Protein AF-A0A7V3QXQ1-F1 (afdb_monomer)

Radius of gyration: 33.98 Å; Cα contacts (8 Å, |Δi|>4): 288; chains: 1; bounding box: 106×97×82 Å

Nearest PDB structures (foldseek):
  7o12-assembly1_E  TM=8.072E-01  e=1.582E-05  Stutzerimonas stutzeri ATCC 14405 = CCUG 16156
  8ce1-assembly1_B  TM=6.104E-01  e=5.371E-03  Escherichia coli
  7e7i-assembly1_A  TM=6.881E-01  e=1.389E-01  Homo sapiens
  7lkz-assembly1_A  TM=6.759E-01  e=1.905E-01  Homo sapiens
  8edw-assembly1_A  TM=6.807E-01  e=2.388E-01  Homo sapiens

Solvent-accessible surface area (backbone atoms only — not comparable to full-atom values): 18726 Å² total; per-residue (Å²): 139,87,86,81,88,79,88,80,83,89,84,83,85,84,88,86,88,80,86,84,82,84,86,82,85,85,82,86,89,82,93,83,91,79,85,84,92,80,90,82,90,85,90,89,83,88,89,89,89,84,88,85,84,85,85,89,81,90,80,90,77,82,68,88,79,70,64,69,69,70,60,47,56,61,50,47,53,50,51,21,50,51,44,15,50,52,48,39,51,55,41,78,73,33,70,65,50,55,54,52,41,50,54,53,49,51,49,53,50,50,54,48,49,52,49,52,60,48,63,70,41,94,84,38,85,78,65,56,63,49,29,53,68,31,53,62,33,73,64,50,52,55,48,54,43,54,51,35,18,68,64,21,11,51,75,36,6,45,35,53,68,68,56,50,48,60,60,55,73,70,42,102,63,56,68,62,40,52,50,53,7,50,49,49,14,48,48,50,52,54,49,59,59,50,54,67,53,54,56,55,57,58,58,43,54,79,80,43,94,68,62,65,54,22,52,55,30,22,53,49,36,52,50,40,53,45,48,26,46,48,22,44,13,42,25,32,2,44,71,31,65,42,40,68,60,8,22,53,53,23,34,52,54,47,48,51,48,50,49,47,26,55,46,40,76,72,45,80,52,82,77,58,32,64,61,38,57,75,64,17,56,53,61,48,30,44,35,9,11,70,37,46,84,56,69,67,56,51,52,52,32,50,51,51,20,51,50,28,45,51,50,26,41,51,50,52,54,62,54,79,79,108

Sequence (322 aa):
MPGGRGGGGAGGAPGDGRRPAPLPHPDRPRQGRAGGHLQGLCRGRPPASGARRPAALAGGGLPLHHDPREQSGGALMRAVMAIARKELMSYFFAPMAYIVIAAFLLMNGFIFAVILAALSQPGAFSAQPMLLFFGGTTFFWIFMIVMTPVITMKLGAEERKTGTIETLMTAPVSDLEVVVGKYLGAMALYVAAWLPTVFYVWALTAYSKVDAGPVIAGYLGVLLVGMFFVAIGLFTSLVSKNQVVAAILCFAILLLLILISILTFLVTDPFWKPILQYVDLWSIMQGFAKGVVDSRSLVYCLSGTALFLALGYQAMQTRRWR

Mean predicted aligned error: 14.26 Å

Secondary structure (DSSP, 8-state):
------------------PPPPPPP------------------------------------------HHHHHHHHHHHHHHHHHHHHHHHHHT-HHHHHHHHHHHHHHHHHHHHHHHHHTSTT-TT--HHHHHTTSSHHHHHHHHHHHHHHHHHHHHHHHHTTHHHHHHHSS--HHHHHHHHHHHHHHHHHHHHTTHHHHHHHHTTTS---HHHHHHHHHHHHHHHHHHHHHHHHHHHH-SSHHHHHHHHHHHHHHHHHHHHHHHH---TTHHHHHHHH-HHHHHHHHHTT---HHHHHHHHHHHHHHHHHHHHHHHHHHT-

Structure (mmCIF, N/CA/C/O backbone):
data_AF-A0A7V3QXQ1-F1
#
_entry.id   AF-A0A7V3QXQ1-F1
#
loop_
_atom_site.group_PDB
_atom_site.id
_atom_site.type_symbol
_atom_site.label_atom_id
_atom_site.label_alt_id
_atom_site.label_comp_id
_atom_site.label_asym_id
_atom_site.label_entity_id
_atom_site.label_seq_id
_atom_site.pdbx_PDB_ins_code
_atom_site.Cartn_x
_atom_site.Cartn_y
_atom_site.Cartn_z
_atom_site.occupancy
_atom_site.B_iso_or_equiv
_atom_site.auth_seq_id
_atom_site.auth_comp_id
_atom_site.auth_asym_id
_atom_site.auth_atom_id
_atom_site.pdbx_PDB_model_num
ATOM 1 N N . MET A 1 1 ? 39.552 55.162 13.754 1.00 38.41 1 MET A N 1
ATOM 2 C CA . MET A 1 1 ? 38.867 56.444 14.033 1.00 38.41 1 MET A CA 1
ATOM 3 C C . MET A 1 1 ? 37.575 56.142 14.792 1.00 38.41 1 MET A C 1
ATOM 5 O O . MET A 1 1 ? 36.993 55.103 14.507 1.00 38.41 1 MET A O 1
ATOM 9 N N . PRO A 1 2 ? 37.224 56.935 15.817 1.00 56.12 2 PRO A N 1
ATOM 10 C CA . PRO A 1 2 ? 36.698 56.443 17.095 1.00 56.12 2 PRO A CA 1
ATOM 11 C C . PRO A 1 2 ? 35.254 56.881 17.409 1.00 56.12 2 PRO A C 1
ATOM 13 O O . PRO A 1 2 ? 34.682 57.700 16.701 1.00 56.12 2 PRO A O 1
ATOM 16 N N . GLY A 1 3 ? 34.745 56.405 18.554 1.00 44.16 3 GLY A N 1
ATOM 17 C CA . GLY A 1 3 ? 33.696 57.054 19.359 1.00 44.16 3 GLY A CA 1
ATOM 18 C C . GLY A 1 3 ? 32.451 56.176 19.534 1.00 44.16 3 GLY A C 1
ATOM 19 O O . GLY A 1 3 ? 31.799 55.858 18.557 1.00 44.16 3 GLY A O 1
ATOM 20 N N . GLY A 1 4 ? 32.038 55.705 20.711 1.00 45.88 4 GLY A N 1
ATOM 21 C CA . GLY A 1 4 ? 32.424 56.035 22.080 1.00 45.88 4 GLY A CA 1
ATOM 22 C C . GLY A 1 4 ? 31.183 56.381 22.908 1.00 45.88 4 GLY A C 1
ATOM 23 O O . GLY A 1 4 ? 30.639 57.446 22.679 1.00 45.88 4 GLY A O 1
ATOM 24 N N . ARG A 1 5 ? 30.847 55.502 23.877 1.00 47.81 5 ARG A N 1
ATOM 25 C CA . ARG A 1 5 ? 30.228 55.735 25.217 1.00 47.81 5 ARG A CA 1
ATOM 26 C C . ARG A 1 5 ? 28.907 56.537 25.297 1.00 47.81 5 ARG A C 1
ATOM 28 O O . ARG A 1 5 ? 28.693 57.480 24.568 1.00 47.81 5 ARG A O 1
ATOM 35 N N . GLY A 1 6 ? 27.988 56.295 26.229 1.00 42.66 6 GLY A N 1
ATOM 36 C CA . GLY A 1 6 ? 27.922 55.461 27.434 1.00 42.66 6 GLY A CA 1
ATOM 37 C C . GLY A 1 6 ? 26.438 55.283 27.818 1.00 42.66 6 GLY A C 1
ATOM 38 O O . GLY A 1 6 ? 25.579 55.915 27.216 1.00 42.66 6 GLY A O 1
ATOM 39 N N . GLY A 1 7 ? 26.074 54.294 28.638 1.00 42.03 7 GLY A N 1
ATOM 40 C CA . GLY A 1 7 ? 26.002 54.401 30.108 1.00 42.03 7 GLY A CA 1
ATOM 41 C C . GLY A 1 7 ? 24.565 54.786 30.509 1.00 42.03 7 GLY A C 1
ATOM 42 O O . GLY A 1 7 ? 23.980 55.644 29.873 1.00 42.03 7 GLY A O 1
ATOM 43 N N . GLY A 1 8 ? 23.881 54.216 31.494 1.00 38.03 8 GLY A N 1
ATOM 44 C CA . GLY A 1 8 ? 24.194 53.282 32.568 1.00 38.03 8 GLY A CA 1
ATOM 45 C C . GLY A 1 8 ? 23.080 53.413 33.629 1.00 38.03 8 GLY A C 1
ATOM 46 O O . GLY A 1 8 ? 22.393 54.429 33.659 1.00 38.03 8 GLY A O 1
ATOM 47 N N . GLY A 1 9 ? 22.937 52.405 34.499 1.00 39.34 9 GLY A N 1
ATOM 48 C CA . GLY A 1 9 ? 22.170 52.455 35.764 1.00 39.34 9 GLY A CA 1
ATOM 49 C C . GLY A 1 9 ? 20.702 52.023 35.632 1.00 39.34 9 GLY A C 1
ATOM 50 O O . GLY A 1 9 ? 19.923 52.717 35.001 1.00 39.34 9 GLY A O 1
ATOM 51 N N . ALA A 1 10 ? 20.257 50.834 36.052 1.00 42.12 10 ALA A N 1
ATOM 52 C CA . ALA A 1 10 ? 20.315 50.165 37.364 1.00 42.12 10 ALA A CA 1
ATOM 53 C C . ALA A 1 10 ? 19.408 50.800 38.436 1.00 42.12 10 ALA A C 1
ATOM 55 O O . ALA A 1 10 ? 19.619 51.943 38.826 1.00 42.12 10 ALA A O 1
ATOM 56 N N . GLY A 1 11 ? 18.481 49.998 38.978 1.00 37.44 11 GLY A N 1
ATOM 57 C CA . GLY A 1 11 ? 17.903 50.233 40.305 1.00 37.44 11 GLY A CA 1
ATOM 58 C C . GLY A 1 11 ? 16.470 49.733 40.518 1.00 37.44 11 GLY A C 1
ATOM 59 O O . GLY A 1 11 ? 15.531 50.381 40.081 1.00 37.44 11 GLY A O 1
ATOM 60 N N . GLY A 1 12 ? 16.323 48.654 41.300 1.00 36.62 12 GLY A N 1
ATOM 61 C CA . GLY A 1 12 ? 15.292 48.588 42.350 1.00 36.62 12 GLY A CA 1
ATOM 62 C C . GLY A 1 12 ? 13.998 47.805 42.083 1.00 36.62 12 GLY A C 1
ATOM 63 O O . GLY A 1 12 ? 13.033 48.342 41.558 1.00 36.62 12 GLY A O 1
ATOM 64 N N . ALA A 1 13 ? 13.950 46.564 42.578 1.00 43.47 13 ALA A N 1
ATOM 65 C CA . ALA A 1 13 ? 12.735 45.899 43.090 1.00 43.47 13 ALA A CA 1
ATOM 66 C C . ALA A 1 13 ? 12.399 46.456 44.513 1.00 43.47 13 ALA A C 1
ATOM 68 O O . ALA A 1 13 ? 13.164 47.316 44.960 1.00 43.47 13 ALA A O 1
ATOM 69 N N . PRO A 1 14 ? 11.403 45.969 45.306 1.00 50.88 14 PRO A N 1
ATOM 70 C CA . PRO A 1 14 ? 10.466 44.848 45.104 1.00 50.88 14 PRO A CA 1
ATOM 71 C C . PRO A 1 14 ? 9.006 45.066 45.603 1.00 50.88 14 PRO A C 1
ATOM 73 O O . PRO A 1 14 ? 8.710 45.986 46.354 1.00 50.88 14 PRO A O 1
ATOM 76 N N . GLY A 1 15 ? 8.133 44.098 45.284 1.00 38.38 15 GLY A N 1
ATOM 77 C CA . GLY A 1 15 ? 7.015 43.668 46.140 1.00 38.38 15 GLY A CA 1
ATOM 78 C C . GLY A 1 15 ? 5.651 44.332 45.923 1.00 38.38 15 GLY A C 1
ATOM 79 O O . GLY A 1 15 ? 5.468 45.487 46.266 1.00 38.38 15 GLY A O 1
ATOM 80 N N . ASP A 1 16 ? 4.660 43.555 45.479 1.00 45.81 16 ASP A N 1
ATOM 81 C CA . ASP A 1 16 ? 3.439 43.353 46.271 1.00 45.81 16 ASP A CA 1
ATOM 82 C C . ASP A 1 16 ? 2.695 42.110 45.764 1.00 45.81 16 ASP A C 1
ATOM 84 O O . ASP A 1 16 ? 2.531 41.887 44.562 1.00 45.81 16 ASP A O 1
ATOM 88 N N . GLY A 1 17 ? 2.291 41.261 46.700 1.00 41.66 17 GLY A N 1
ATOM 89 C CA . GLY A 1 17 ? 1.470 40.096 46.435 1.00 41.66 17 GLY A CA 1
ATOM 90 C C . GLY A 1 17 ? 0.003 40.458 46.587 1.00 41.66 17 GLY A C 1
ATOM 91 O O . GLY A 1 17 ? -0.367 41.111 47.550 1.00 41.66 17 GLY A O 1
ATOM 92 N N . ARG A 1 18 ? -0.853 39.956 45.694 1.00 48.47 18 ARG A N 1
ATOM 93 C CA . ARG A 1 18 ? -2.275 39.701 45.983 1.00 48.47 18 ARG A CA 1
ATOM 94 C C . ARG A 1 18 ? -2.870 38.808 44.898 1.00 48.47 18 ARG A C 1
ATOM 96 O O . ARG A 1 18 ? -3.100 39.222 43.768 1.00 48.47 18 ARG A O 1
ATOM 103 N N . ARG A 1 19 ? -3.122 37.556 45.282 1.00 49.88 19 ARG A N 1
ATOM 104 C CA . ARG A 1 19 ? -4.067 36.650 44.618 1.00 49.88 19 ARG A CA 1
ATOM 105 C C . ARG A 1 19 ? -5.493 37.166 44.861 1.00 49.88 19 ARG A C 1
ATOM 107 O O . ARG A 1 19 ? -5.786 37.507 46.007 1.00 49.88 19 ARG A O 1
ATOM 114 N N . PRO A 1 20 ? -6.397 37.140 43.872 1.00 53.56 20 PRO A N 1
ATOM 115 C CA . PRO A 1 20 ? -7.831 37.129 44.145 1.00 53.56 20 PRO A CA 1
ATOM 116 C C . PRO A 1 20 ? -8.376 35.704 44.327 1.00 53.56 20 PRO A C 1
ATOM 118 O O . PRO A 1 20 ? -7.788 34.723 43.878 1.00 53.56 20 PRO A O 1
ATOM 121 N N . ALA A 1 21 ? -9.487 35.644 45.052 1.00 53.88 21 ALA A N 1
ATOM 122 C CA . ALA A 1 21 ? -10.037 34.545 45.838 1.00 53.88 21 ALA A CA 1
ATOM 123 C C . ALA A 1 21 ? -10.820 33.459 45.047 1.00 53.88 21 ALA A C 1
ATOM 125 O O . ALA A 1 21 ? -11.093 33.638 43.859 1.00 53.88 21 ALA A O 1
ATOM 126 N N . PRO A 1 22 ? -11.210 32.339 45.699 1.00 52.72 22 PRO A N 1
ATOM 127 C CA . PRO A 1 22 ? -11.983 31.254 45.097 1.00 52.72 22 PRO A CA 1
ATOM 128 C C . PRO A 1 22 ? -13.483 31.583 44.993 1.00 52.72 22 PRO A C 1
ATOM 130 O O . PRO A 1 22 ? -14.047 32.254 45.857 1.00 52.72 22 PRO A O 1
ATOM 133 N N . LEU A 1 23 ? -14.135 31.063 43.949 1.00 60.62 23 LEU A N 1
ATOM 134 C CA . LEU A 1 23 ? -15.586 31.140 43.750 1.00 60.62 23 LEU A CA 1
ATOM 135 C C . LEU A 1 23 ? -16.336 30.205 44.726 1.00 60.62 23 LEU A C 1
ATOM 137 O O . LEU A 1 23 ? -15.896 29.069 44.921 1.00 60.62 23 LEU A O 1
ATOM 141 N N . PRO A 1 24 ? -17.470 30.634 45.312 1.00 55.38 24 PRO A N 1
ATOM 142 C CA . PRO A 1 24 ? -18.228 29.838 46.273 1.00 55.38 24 PRO A CA 1
ATOM 143 C C . PRO A 1 24 ? -19.239 28.884 45.611 1.00 55.38 24 PRO A C 1
ATOM 145 O O . PRO A 1 24 ? -19.957 29.245 44.678 1.00 55.38 24 PRO A O 1
ATOM 148 N N . HIS A 1 25 ? -19.328 27.671 46.164 1.00 54.25 25 HIS A N 1
ATOM 149 C CA . HIS A 1 25 ? -20.473 26.762 46.044 1.00 54.25 25 HIS A CA 1
ATOM 150 C C . HIS A 1 25 ? -21.725 27.367 46.705 1.00 54.25 25 HIS A C 1
ATOM 152 O O . HIS A 1 25 ? -21.603 27.968 47.772 1.00 54.25 25 HIS A O 1
ATOM 158 N N . PRO A 1 26 ? -22.931 27.111 46.169 1.00 57.47 26 PRO A N 1
ATOM 159 C CA . PRO A 1 26 ? -24.159 27.174 46.953 1.00 57.47 26 PRO A CA 1
ATOM 160 C C . PRO A 1 26 ? -24.691 25.772 47.281 1.00 57.47 26 PRO A C 1
ATOM 162 O O . PRO A 1 26 ? -24.941 24.945 46.400 1.00 57.47 26 PRO A O 1
ATOM 165 N N . ASP A 1 27 ? -24.888 25.558 48.577 1.00 44.28 27 ASP A N 1
ATOM 166 C CA . ASP A 1 27 ? -25.586 24.447 49.212 1.00 44.28 27 ASP A CA 1
ATOM 167 C C . ASP A 1 27 ? -27.075 24.347 48.817 1.00 44.28 27 ASP A C 1
ATOM 169 O O . ASP A 1 27 ? -27.784 25.342 48.667 1.00 44.28 27 ASP A O 1
ATOM 173 N N . ARG A 1 28 ? -27.580 23.106 48.749 1.00 43.28 28 ARG A N 1
ATOM 174 C CA . ARG A 1 28 ? -28.991 22.757 49.034 1.00 43.28 28 ARG A CA 1
ATOM 175 C C . ARG A 1 28 ? -29.188 22.839 50.558 1.00 43.28 28 ARG A C 1
ATOM 177 O O . ARG A 1 28 ? -28.266 22.403 51.245 1.00 43.28 28 ARG A O 1
ATOM 184 N N . PRO A 1 29 ? -30.349 23.241 51.136 1.00 45.00 29 PRO A N 1
ATOM 185 C CA . PRO A 1 29 ? -31.499 22.314 51.232 1.00 45.00 29 PRO A CA 1
ATOM 186 C C . PRO A 1 29 ? -32.903 22.938 51.482 1.00 45.00 29 PRO A C 1
ATOM 188 O O . PRO A 1 29 ? -33.029 24.097 51.860 1.00 45.00 29 PRO A O 1
ATOM 191 N N . ARG A 1 30 ? -33.944 22.084 51.370 1.00 36.25 30 ARG A N 1
ATOM 192 C CA . ARG A 1 30 ? -35.232 21.991 52.132 1.00 36.25 30 ARG A CA 1
ATOM 193 C C . ARG A 1 30 ? -36.394 21.645 51.186 1.00 36.25 30 ARG A C 1
ATOM 195 O O . ARG A 1 30 ? -36.604 22.328 50.198 1.00 36.25 30 ARG A O 1
ATOM 202 N N . GLN A 1 31 ? -37.008 20.461 51.279 1.00 38.38 31 GLN A N 1
ATOM 203 C CA . GLN A 1 31 ? -38.017 19.992 52.255 1.00 38.38 31 GLN A CA 1
ATOM 204 C C . GLN A 1 31 ? -39.331 20.795 52.285 1.00 38.38 31 GLN A C 1
ATOM 206 O O . GLN A 1 31 ? -39.354 21.951 52.686 1.00 38.38 31 GLN A O 1
ATOM 211 N N . GLY A 1 32 ? -40.418 20.082 51.963 1.00 33.09 32 GLY A N 1
ATOM 212 C CA . GLY A 1 32 ? -41.842 20.414 52.127 1.00 33.09 32 GLY A CA 1
ATOM 213 C C . GLY A 1 32 ? -42.624 19.551 51.124 1.00 33.09 32 GLY A C 1
ATOM 214 O O . GLY A 1 32 ? -42.511 19.789 49.933 1.00 33.09 32 GLY A O 1
ATOM 215 N N . ARG A 1 33 ? -43.207 18.384 51.432 1.00 35.00 33 ARG A N 1
ATOM 216 C CA . ARG A 1 33 ? -44.166 17.951 52.471 1.00 35.00 33 ARG A CA 1
ATOM 217 C C . ARG A 1 33 ? -45.561 18.576 52.302 1.00 35.00 33 ARG A C 1
ATOM 219 O O . ARG A 1 33 ? -45.805 19.651 52.824 1.00 35.00 33 ARG A O 1
ATOM 226 N N . ALA A 1 34 ? -46.458 17.835 51.647 1.00 37.97 34 ALA A N 1
ATOM 227 C CA . ALA A 1 34 ? -47.916 17.761 51.861 1.00 37.97 34 ALA A CA 1
ATOM 228 C C . ALA A 1 34 ? -48.419 16.585 50.988 1.00 37.97 34 ALA A C 1
ATOM 230 O O . ALA A 1 34 ? -48.114 16.561 49.803 1.00 37.97 34 ALA A O 1
ATOM 231 N N . GLY A 1 35 ? -48.888 15.456 51.540 1.00 34.28 35 GLY A N 1
ATOM 232 C CA . GLY A 1 35 ? -50.268 15.225 52.017 1.00 34.28 35 GLY A CA 1
ATOM 233 C C . GLY A 1 35 ? -51.084 14.650 50.842 1.00 34.28 35 GLY A C 1
ATOM 234 O O . GLY A 1 35 ? -51.162 15.308 49.820 1.00 34.28 35 GLY A O 1
ATOM 235 N N . GLY A 1 36 ? -51.587 13.412 50.809 1.00 31.33 36 GLY A N 1
ATOM 236 C CA . GLY A 1 36 ? -52.353 12.664 51.813 1.00 31.33 36 GLY A CA 1
ATOM 237 C C . GLY A 1 36 ? -53.818 12.563 51.332 1.00 31.33 36 GLY A C 1
ATOM 238 O O . GLY A 1 36 ? -54.316 13.568 50.845 1.00 31.33 36 GLY A O 1
ATOM 239 N N . HIS A 1 37 ? -54.472 11.396 51.515 1.00 36.69 37 HIS A N 1
ATOM 240 C CA . HIS A 1 37 ? -55.892 11.033 51.216 1.00 36.69 37 HIS A CA 1
ATOM 241 C C . HIS A 1 37 ? -56.210 10.531 49.783 1.00 36.69 37 HIS A C 1
ATOM 243 O O . HIS A 1 37 ? -55.751 11.136 48.830 1.00 36.69 37 HIS A O 1
ATOM 249 N N . LEU A 1 38 ? -56.973 9.456 49.486 1.00 43.66 38 LEU A N 1
ATOM 250 C CA . LEU A 1 38 ? -57.839 8.453 50.166 1.00 43.66 38 LEU A CA 1
ATOM 251 C C . LEU A 1 38 ? -57.930 7.215 49.220 1.00 43.66 38 LEU A C 1
ATOM 253 O O . LEU A 1 38 ? -57.955 7.393 48.009 1.00 43.66 38 LEU A O 1
ATOM 257 N N . GLN A 1 39 ? -57.721 5.971 49.673 1.00 39.50 39 GLN A N 1
ATOM 258 C CA . GLN A 1 39 ? -58.725 4.935 50.032 1.00 39.50 39 GLN A CA 1
ATOM 259 C C . GLN A 1 39 ? -59.798 4.539 48.988 1.00 39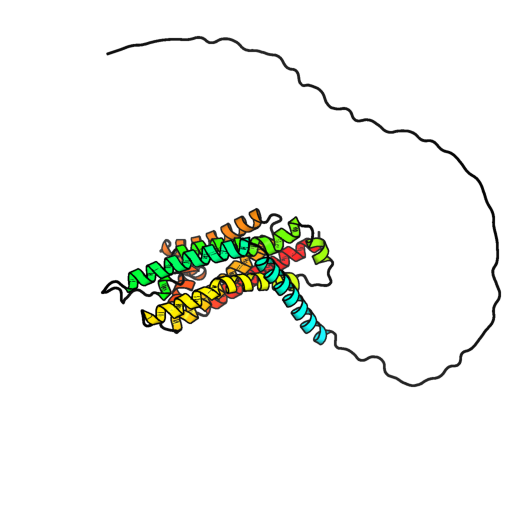.50 39 GLN A C 1
ATOM 261 O O . GLN A 1 39 ? -60.566 5.375 48.533 1.00 39.50 39 GLN A O 1
ATOM 266 N N . GLY A 1 40 ? -59.947 3.214 48.787 1.00 34.78 40 GLY A N 1
ATOM 267 C CA . GLY A 1 40 ? -61.225 2.544 48.464 1.00 34.78 40 GLY A CA 1
ATOM 268 C C . GLY A 1 40 ? -61.199 1.642 47.217 1.0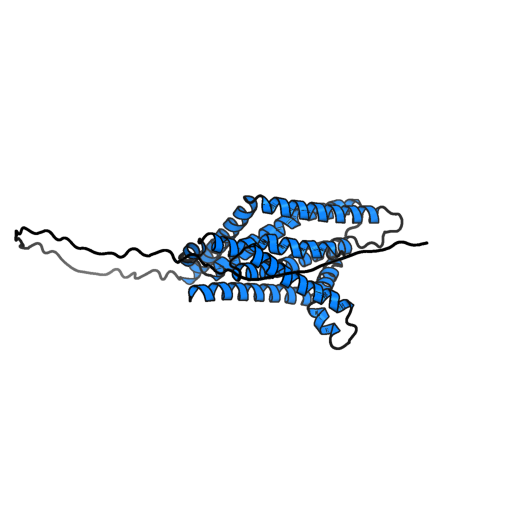0 34.78 40 GLY A C 1
ATOM 269 O O . GLY A 1 40 ? -61.383 2.125 46.114 1.00 34.78 40 GLY A O 1
ATOM 270 N N . LEU A 1 41 ? -60.805 0.363 47.310 1.00 37.88 41 LEU A N 1
ATOM 271 C CA . LEU A 1 41 ? -61.691 -0.817 47.447 1.00 37.88 41 LEU A CA 1
ATOM 272 C C . LEU A 1 41 ? -62.743 -1.000 46.334 1.00 37.88 41 LEU A C 1
ATOM 274 O O . LEU A 1 41 ? -63.785 -0.362 46.366 1.00 37.88 41 LEU A O 1
ATOM 278 N N . CYS A 1 42 ? -62.547 -2.015 45.480 1.00 37.06 42 CYS A N 1
ATOM 279 C CA . CYS A 1 42 ? -63.632 -2.913 45.072 1.00 37.06 42 CYS A CA 1
ATOM 280 C C . CYS A 1 42 ? -63.097 -4.307 44.691 1.00 37.06 42 CYS A C 1
ATOM 282 O O . CYS A 1 42 ? -62.169 -4.462 43.901 1.00 37.06 42 CYS A O 1
ATOM 284 N N . ARG A 1 43 ? -63.687 -5.310 45.347 1.00 41.34 43 ARG A N 1
ATOM 285 C CA . ARG A 1 43 ? -63.493 -6.762 45.223 1.00 41.34 43 ARG A CA 1
ATOM 286 C C . ARG A 1 43 ? -64.108 -7.302 43.924 1.00 41.34 43 ARG A C 1
ATOM 288 O O . ARG A 1 43 ? -65.109 -6.767 43.467 1.00 41.34 43 ARG A O 1
ATOM 295 N N . GLY A 1 44 ? -63.637 -8.467 43.466 1.00 33.28 44 GLY A N 1
ATOM 296 C CA . GLY A 1 44 ? -64.470 -9.387 42.677 1.00 33.28 44 GLY A CA 1
ATOM 297 C C . GLY A 1 44 ? -63.704 -10.437 41.865 1.00 33.28 44 GLY A C 1
ATOM 298 O O . GLY A 1 44 ? -63.100 -10.124 40.849 1.00 33.28 44 GLY A O 1
ATOM 299 N N . ARG A 1 45 ? -63.767 -11.700 42.296 1.00 39.38 45 ARG A N 1
ATOM 300 C CA . ARG A 1 45 ? -63.365 -12.937 41.589 1.00 39.38 45 ARG A CA 1
ATOM 301 C C . ARG A 1 45 ? -64.437 -14.005 41.936 1.00 39.38 45 ARG A C 1
ATOM 303 O O . ARG A 1 45 ? -65.070 -13.838 42.976 1.00 39.38 45 ARG A O 1
ATOM 310 N N . PRO A 1 46 ? -64.502 -15.166 41.254 1.00 69.75 46 PRO A N 1
ATOM 311 C CA . PRO A 1 46 ? -65.180 -15.515 39.990 1.00 69.75 46 PRO A CA 1
ATOM 312 C C . PRO A 1 46 ? -66.399 -16.465 40.246 1.00 69.75 46 PRO A C 1
ATOM 314 O O . PRO A 1 46 ? -66.878 -16.480 41.379 1.00 69.75 46 PRO A O 1
ATOM 317 N N . PRO A 1 47 ? -66.932 -17.255 39.273 1.00 54.16 47 PRO A N 1
ATOM 318 C CA . PRO A 1 47 ? -66.385 -18.609 39.051 1.00 54.16 47 PRO A CA 1
ATOM 319 C C . PRO A 1 47 ? -66.508 -19.177 37.607 1.00 54.16 47 PRO A C 1
ATOM 321 O O . PRO A 1 47 ? -66.855 -18.494 36.652 1.00 54.16 47 PRO A O 1
ATOM 324 N N . ALA A 1 48 ? -66.110 -20.448 37.498 1.00 42.44 48 ALA A N 1
ATOM 325 C CA . ALA A 1 48 ? -65.727 -21.255 36.341 1.00 42.44 48 ALA A CA 1
ATOM 326 C C . ALA A 1 48 ? -66.859 -21.875 35.489 1.00 42.44 48 ALA A C 1
ATOM 328 O O . ALA A 1 48 ? -67.971 -22.067 35.967 1.00 42.44 48 ALA A O 1
ATOM 329 N N . SER A 1 49 ? -66.522 -22.326 34.270 1.00 38.62 49 SER A N 1
ATOM 330 C CA . SER A 1 49 ? -66.660 -23.726 33.787 1.00 38.62 49 SER A CA 1
ATOM 331 C C . SER A 1 49 ? -66.639 -23.797 32.250 1.00 38.62 49 SER A C 1
ATOM 333 O O . SER A 1 49 ? -67.179 -22.931 31.571 1.00 38.62 49 SER A O 1
ATOM 335 N N . GLY A 1 50 ? -65.998 -24.829 31.691 1.00 35.00 50 GLY A N 1
ATOM 336 C CA . GLY A 1 50 ? -65.985 -25.059 30.243 1.00 35.00 50 GLY A CA 1
ATOM 337 C C . GLY A 1 50 ? -64.865 -25.983 29.778 1.00 35.00 50 GLY A C 1
ATOM 338 O O . GLY A 1 50 ? -63.928 -25.555 29.114 1.00 35.00 50 GLY A O 1
ATOM 339 N N . ALA A 1 51 ? -64.946 -27.253 30.167 1.00 45.34 51 ALA A N 1
ATOM 340 C CA . ALA A 1 51 ? -64.076 -28.323 29.702 1.00 45.34 51 ALA A CA 1
ATOM 341 C C . ALA A 1 51 ? -64.192 -28.556 28.184 1.00 45.34 51 ALA A C 1
ATOM 343 O O . ALA A 1 51 ? -65.301 -28.540 27.654 1.00 45.34 51 ALA A O 1
ATOM 344 N N . ARG A 1 52 ? -63.066 -28.879 27.525 1.00 38.97 52 ARG A N 1
ATOM 345 C CA . ARG A 1 52 ? -62.963 -29.894 26.452 1.00 38.97 52 ARG A CA 1
ATOM 346 C C . ARG A 1 52 ? -61.493 -30.169 26.080 1.00 38.97 52 ARG A C 1
ATOM 348 O O . ARG A 1 52 ? -60.820 -29.347 25.472 1.00 38.97 52 ARG A O 1
ATOM 355 N N . ARG A 1 53 ? -61.028 -31.371 26.431 1.00 42.06 53 ARG A N 1
ATOM 356 C CA . ARG A 1 53 ? -60.048 -32.190 25.689 1.00 42.06 53 ARG A CA 1
ATOM 357 C C . ARG A 1 53 ? -60.769 -33.495 25.317 1.00 42.06 53 ARG A C 1
ATOM 359 O O . ARG A 1 53 ? -61.625 -33.922 26.093 1.00 42.06 53 ARG A O 1
ATOM 366 N N . PRO A 1 54 ? -60.494 -34.075 24.141 1.00 52.19 54 PRO A N 1
ATOM 367 C CA . PRO A 1 54 ? -59.563 -35.216 24.037 1.00 52.19 54 PRO A CA 1
ATOM 368 C C . PRO A 1 54 ? -58.562 -34.995 22.875 1.00 52.19 54 PRO A C 1
ATOM 370 O O . PRO A 1 54 ? -58.868 -34.265 21.943 1.00 52.19 54 PRO A O 1
ATOM 373 N N . ALA A 1 55 ? -57.273 -35.340 22.949 1.00 42.34 55 ALA A N 1
ATOM 374 C CA . ALA A 1 55 ? -56.595 -36.641 23.073 1.00 42.34 55 ALA A CA 1
ATOM 375 C C . ALA A 1 55 ? -56.535 -37.449 21.753 1.00 42.34 55 ALA A C 1
ATOM 377 O O . ALA A 1 55 ? -57.564 -37.678 21.130 1.00 42.34 55 ALA A O 1
ATOM 378 N N . ALA A 1 56 ? -55.311 -37.928 21.457 1.00 40.59 56 ALA A N 1
ATOM 379 C CA . ALA A 1 56 ? -54.844 -38.826 20.384 1.00 40.59 56 ALA A CA 1
ATOM 380 C C . ALA A 1 56 ? -54.569 -38.205 18.998 1.00 40.59 56 ALA A C 1
ATOM 382 O O . ALA A 1 56 ? -55.360 -37.414 18.512 1.00 40.59 56 ALA A O 1
ATOM 383 N N . LEU A 1 57 ? -53.554 -38.595 18.223 1.00 44.97 57 LEU A N 1
ATOM 384 C CA . LEU A 1 57 ? -52.206 -39.181 18.369 1.00 44.97 57 LEU A CA 1
ATOM 385 C C . LEU A 1 57 ? -51.734 -39.385 16.910 1.00 44.97 57 LEU A C 1
ATOM 387 O O . LEU A 1 57 ? -52.561 -39.524 16.015 1.00 44.97 57 LEU A O 1
ATOM 391 N N . ALA A 1 58 ? -50.422 -39.509 16.721 1.00 39.75 58 ALA A N 1
ATOM 392 C CA . ALA A 1 58 ? -49.749 -40.027 15.524 1.00 39.75 58 ALA A CA 1
ATOM 393 C C . ALA A 1 58 ? -49.557 -39.064 14.337 1.00 39.75 58 ALA A C 1
ATOM 395 O O . ALA A 1 58 ? -50.469 -38.714 13.598 1.00 39.75 58 ALA A O 1
ATOM 396 N N . GLY A 1 59 ? -48.291 -38.709 14.130 1.00 38.72 59 GLY A N 1
ATOM 397 C CA . GLY A 1 59 ? -47.806 -37.948 12.986 1.00 38.72 59 GLY A CA 1
ATOM 398 C C . GLY A 1 59 ? -46.413 -37.410 13.272 1.00 38.72 59 GLY A C 1
ATOM 399 O O . GLY A 1 59 ? -46.221 -36.203 13.342 1.00 38.72 59 GLY A O 1
ATOM 400 N N . GLY A 1 60 ? -45.476 -38.315 13.564 1.00 48.19 60 GLY A N 1
ATOM 401 C CA . GLY A 1 60 ? -44.082 -37.982 13.830 1.00 48.19 60 GLY A CA 1
ATOM 402 C C . GLY A 1 60 ? -43.458 -37.198 12.676 1.00 48.19 60 GLY A C 1
ATOM 403 O O . GLY A 1 60 ? -43.627 -37.542 11.511 1.00 48.19 60 GLY A O 1
ATOM 404 N N . GLY A 1 61 ? -42.736 -36.144 13.034 1.00 44.03 61 GLY A N 1
ATOM 405 C CA . GLY A 1 61 ? -42.027 -35.266 12.110 1.00 44.03 61 GLY A CA 1
ATOM 406 C C . GLY A 1 61 ? -41.362 -34.119 12.862 1.00 44.03 61 GLY A C 1
ATOM 407 O O . GLY A 1 61 ? -41.586 -32.954 12.557 1.00 44.03 61 GLY A O 1
ATOM 408 N N . LEU A 1 62 ? -40.611 -34.444 13.916 1.00 52.81 62 LEU A N 1
ATOM 409 C CA . LEU A 1 62 ? -39.692 -33.511 14.567 1.00 52.81 62 LEU A CA 1
ATOM 410 C C . LEU A 1 62 ? -38.388 -33.446 13.759 1.00 52.81 62 LEU A C 1
ATOM 412 O O . LEU A 1 62 ? -38.013 -34.410 13.096 1.00 52.81 62 LEU A O 1
ATOM 416 N N . PRO A 1 63 ? -37.671 -32.333 13.896 1.00 51.62 63 PRO A N 1
ATOM 417 C CA . PRO A 1 63 ? -37.667 -31.198 12.991 1.00 51.62 63 PRO A CA 1
ATOM 418 C C . PRO A 1 63 ? -36.692 -31.418 11.826 1.00 51.62 63 PRO A C 1
ATOM 420 O O . PRO A 1 63 ? -35.721 -32.163 11.947 1.00 51.62 63 PRO A O 1
ATOM 423 N N . LEU A 1 64 ? -36.900 -30.710 10.711 1.00 51.16 64 LEU A N 1
ATOM 424 C CA . LEU A 1 64 ? -35.844 -30.509 9.720 1.00 51.16 64 LEU A CA 1
ATOM 425 C C . LEU A 1 64 ? -34.622 -29.949 10.452 1.00 51.16 64 LEU A C 1
ATOM 427 O O . LEU A 1 64 ? -34.611 -28.795 10.884 1.00 51.16 64 LEU A O 1
ATOM 431 N N . HIS A 1 65 ? -33.622 -30.807 10.624 1.00 50.66 65 HIS A N 1
ATOM 432 C CA . HIS A 1 65 ? -32.289 -30.458 11.0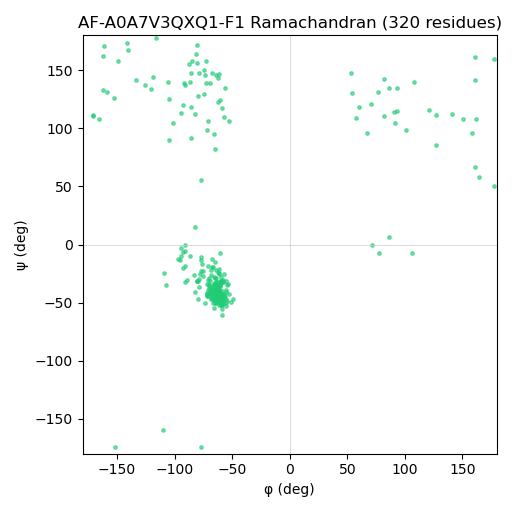70 1.00 50.66 65 HIS A CA 1
ATOM 433 C C . HIS A 1 65 ? -31.704 -29.579 9.963 1.00 50.66 65 HIS A C 1
ATOM 435 O O . HIS A 1 65 ? -31.056 -30.053 9.037 1.00 50.66 65 HIS A O 1
ATOM 441 N N . HIS A 1 66 ? -32.042 -28.291 9.987 1.00 55.72 66 HIS A N 1
ATOM 442 C CA . HIS A 1 66 ? -31.392 -27.323 9.129 1.00 55.72 66 HIS A CA 1
ATOM 443 C C . HIS A 1 66 ? -29.987 -27.181 9.689 1.00 55.72 66 HIS A C 1
ATOM 445 O O . HIS A 1 66 ? -29.813 -26.685 10.802 1.00 55.72 66 HIS A O 1
ATOM 451 N N . ASP A 1 67 ? -29.017 -27.743 8.977 1.00 49.25 67 ASP A N 1
ATOM 452 C CA . ASP A 1 67 ? -27.615 -27.681 9.347 1.00 49.25 67 ASP A CA 1
ATOM 453 C C . ASP A 1 67 ? -27.217 -26.194 9.464 1.00 49.25 67 ASP A C 1
ATOM 455 O O . ASP A 1 67 ? -27.188 -25.483 8.453 1.00 49.25 67 ASP A O 1
ATOM 459 N N . PRO A 1 68 ? -26.960 -25.656 10.675 1.00 54.12 68 PRO A N 1
ATOM 460 C CA . PRO A 1 68 ? -26.692 -24.228 10.856 1.00 54.12 68 PRO A CA 1
ATOM 461 C C . PRO A 1 68 ? -25.397 -23.792 10.159 1.00 54.12 68 PRO A C 1
ATOM 463 O O . PRO A 1 68 ? -25.141 -22.599 9.992 1.00 54.12 68 PRO A O 1
ATOM 466 N N . ARG A 1 69 ? -24.557 -24.760 9.769 1.00 49.34 69 ARG A N 1
ATOM 467 C CA . ARG A 1 69 ? -23.223 -24.525 9.221 1.00 49.34 69 ARG A CA 1
ATOM 468 C C . ARG A 1 69 ? -23.243 -24.113 7.748 1.00 49.34 69 ARG A C 1
ATOM 470 O O . ARG A 1 69 ? -22.404 -23.301 7.367 1.00 49.34 69 ARG A O 1
ATOM 477 N N . GLU A 1 70 ? -24.223 -24.547 6.949 1.00 48.97 70 GLU A N 1
ATOM 478 C CA . GLU A 1 70 ? -24.317 -24.144 5.532 1.00 48.97 70 GLU A CA 1
ATOM 479 C C . GLU A 1 70 ? -24.940 -22.751 5.326 1.00 48.97 70 GLU A C 1
ATOM 481 O O . GLU A 1 70 ? -24.519 -22.015 4.433 1.00 48.97 70 GLU A O 1
ATOM 486 N N . GLN A 1 71 ? -25.869 -22.310 6.185 1.00 51.06 71 GLN A N 1
ATOM 487 C CA . GLN A 1 71 ? -26.403 -20.936 6.112 1.00 51.06 71 GLN A CA 1
ATOM 488 C C . GLN A 1 71 ? -25.423 -19.873 6.638 1.00 51.06 71 GLN A C 1
ATOM 490 O O . GLN A 1 71 ? -25.505 -18.702 6.248 1.00 51.06 71 GLN A O 1
ATOM 495 N N . SER A 1 72 ? -24.471 -20.273 7.487 1.00 57.56 72 SER A N 1
ATOM 496 C CA . SER A 1 72 ? -23.533 -19.359 8.144 1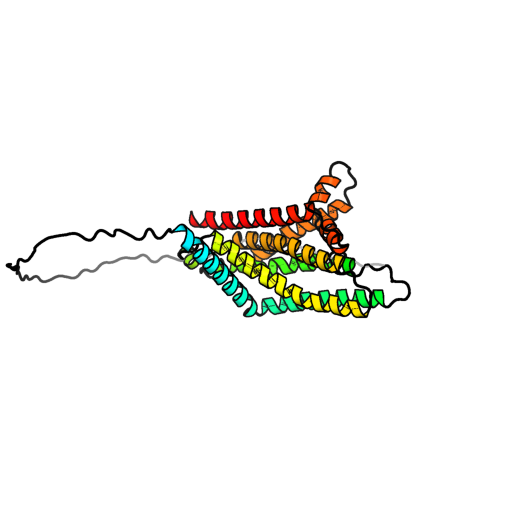.00 57.56 72 SER A CA 1
ATOM 497 C C . SER A 1 72 ? -22.504 -18.761 7.180 1.00 57.56 72 SER A C 1
ATOM 499 O O . SER A 1 72 ? -22.193 -17.577 7.290 1.00 57.56 72 SER A O 1
ATOM 501 N N . GLY A 1 73 ? -22.003 -19.528 6.204 1.00 62.00 73 GLY A N 1
ATOM 502 C CA . GLY A 1 73 ? -21.006 -19.031 5.242 1.00 62.00 73 GLY A CA 1
ATOM 503 C C . GLY A 1 73 ? -21.574 -17.973 4.290 1.00 62.00 73 GLY A C 1
ATOM 504 O O . GLY A 1 73 ? -20.957 -16.934 4.052 1.00 62.00 73 GLY A O 1
ATOM 505 N N . GLY A 1 74 ? -22.797 -18.195 3.797 1.00 72.81 74 GLY A N 1
ATOM 506 C CA . GLY A 1 74 ? -23.489 -17.243 2.927 1.00 72.81 74 GLY A CA 1
ATOM 507 C C . GLY A 1 74 ? -23.926 -15.970 3.657 1.00 72.81 74 GLY A C 1
ATOM 508 O O . GLY A 1 74 ? -23.908 -14.887 3.076 1.00 72.81 74 GLY A O 1
ATOM 509 N N . ALA A 1 75 ? -24.321 -16.060 4.930 1.00 77.56 75 ALA A N 1
ATOM 510 C CA . ALA A 1 75 ? -24.597 -14.881 5.753 1.00 77.56 75 ALA A CA 1
ATOM 511 C C . ALA A 1 75 ? -23.323 -14.059 6.024 1.00 77.56 75 ALA A C 1
ATOM 513 O O . ALA A 1 75 ? -23.342 -12.846 5.813 1.00 77.56 75 ALA A O 1
ATOM 514 N N . LEU A 1 76 ? -22.215 -14.725 6.365 1.00 81.00 76 LEU A N 1
ATOM 515 C CA . LEU A 1 76 ? -20.919 -14.095 6.624 1.00 81.00 76 LEU A CA 1
ATOM 516 C C . LEU A 1 76 ? -20.385 -13.351 5.397 1.00 81.00 76 LEU A C 1
ATOM 518 O O . LEU A 1 76 ? -20.063 -12.166 5.469 1.00 81.00 76 LEU A O 1
ATOM 522 N N . MET A 1 77 ? -20.369 -14.007 4.232 1.00 85.94 77 MET A N 1
ATOM 523 C CA . MET A 1 77 ? -19.910 -13.379 2.988 1.00 85.94 77 MET A CA 1
ATOM 524 C C . MET A 1 77 ? -20.780 -12.169 2.608 1.00 85.94 77 MET A C 1
ATOM 526 O O . MET A 1 77 ? -20.265 -11.140 2.165 1.00 85.94 77 MET A O 1
ATOM 530 N N . ARG A 1 78 ? -22.102 -12.255 2.825 1.00 87.12 78 ARG A N 1
ATOM 531 C CA . ARG A 1 78 ? -23.027 -11.132 2.598 1.00 87.12 78 ARG A CA 1
ATOM 532 C C . ARG A 1 78 ? -22.752 -9.967 3.546 1.00 87.12 78 ARG A C 1
ATOM 534 O O . ARG A 1 78 ? -22.772 -8.827 3.090 1.00 87.12 78 ARG A O 1
ATOM 541 N N . ALA A 1 79 ? -22.462 -10.235 4.819 1.00 87.00 79 ALA A N 1
ATOM 542 C CA . ALA A 1 79 ? -22.118 -9.207 5.799 1.00 87.00 79 ALA A CA 1
ATOM 543 C C . ALA A 1 79 ? -20.804 -8.497 5.436 1.00 87.00 79 ALA A C 1
ATOM 545 O O . ALA A 1 79 ? -20.784 -7.271 5.326 1.00 87.00 79 ALA A O 1
ATOM 546 N N . VAL A 1 80 ? -19.738 -9.256 5.148 1.00 90.06 80 VAL A N 1
ATOM 547 C CA . VAL A 1 80 ? -18.442 -8.712 4.699 1.00 90.06 80 VAL A CA 1
ATOM 548 C C . VAL A 1 80 ? -18.619 -7.825 3.471 1.00 90.06 80 VAL A C 1
ATOM 550 O O . VAL A 1 80 ? -18.134 -6.694 3.446 1.00 90.06 80 VAL A O 1
ATOM 553 N N . MET A 1 81 ? -19.350 -8.310 2.464 1.00 91.00 81 MET A N 1
ATOM 554 C CA . MET A 1 81 ? -19.578 -7.568 1.226 1.00 91.00 81 MET A CA 1
ATOM 555 C C . MET A 1 81 ? -20.428 -6.312 1.451 1.00 91.00 81 MET A C 1
ATOM 557 O O . MET A 1 81 ? -20.165 -5.273 0.847 1.00 91.00 81 MET A O 1
ATOM 561 N N . ALA A 1 82 ? -21.428 -6.371 2.334 1.00 89.81 82 ALA A N 1
ATOM 562 C CA . ALA A 1 82 ? -22.239 -5.210 2.687 1.00 89.81 82 ALA A CA 1
ATOM 563 C C . ALA A 1 82 ? -21.395 -4.118 3.362 1.00 89.81 82 ALA A C 1
ATOM 565 O O . ALA A 1 82 ? -21.517 -2.944 3.005 1.00 89.81 82 ALA A O 1
ATOM 566 N N . ILE A 1 83 ? -20.499 -4.501 4.278 1.00 90.25 83 ILE A N 1
ATOM 567 C CA . ILE A 1 83 ? -19.567 -3.578 4.939 1.00 90.25 83 ILE A CA 1
ATOM 568 C C . ILE A 1 83 ? -18.590 -3.004 3.915 1.00 90.25 83 ILE A C 1
ATOM 570 O O . ILE A 1 83 ? -18.481 -1.787 3.805 1.00 90.25 83 ILE A O 1
ATOM 574 N N . ALA A 1 84 ? -17.949 -3.850 3.106 1.00 91.19 84 ALA A N 1
ATOM 575 C CA . ALA A 1 84 ? -17.014 -3.406 2.075 1.00 91.19 84 ALA A CA 1
ATOM 576 C C . ALA A 1 84 ? -17.669 -2.425 1.091 1.00 91.19 84 ALA A C 1
ATOM 578 O O . ALA A 1 84 ? -17.092 -1.387 0.770 1.00 91.19 84 ALA A O 1
ATOM 579 N N . ARG A 1 85 ? -18.908 -2.703 0.662 1.00 91.31 85 ARG A N 1
ATOM 580 C CA . ARG A 1 85 ? -19.681 -1.813 -0.212 1.00 91.31 85 ARG A CA 1
ATOM 581 C C . ARG A 1 85 ? -20.009 -0.489 0.470 1.00 91.31 85 ARG A C 1
ATOM 583 O O . ARG A 1 85 ? -19.872 0.553 -0.165 1.00 91.31 85 ARG A O 1
ATOM 590 N N . LYS A 1 86 ? -20.436 -0.511 1.736 1.00 90.50 86 LYS A N 1
ATOM 591 C CA . LYS A 1 86 ? -20.699 0.705 2.523 1.00 90.50 86 LYS A CA 1
ATOM 592 C C . LYS A 1 86 ? -19.440 1.572 2.616 1.00 90.50 86 LYS A C 1
ATOM 594 O O . LYS A 1 86 ? -19.517 2.766 2.340 1.00 90.50 86 LYS A O 1
ATOM 599 N N . GLU A 1 87 ? -18.301 0.978 2.968 1.00 90.81 87 GLU A N 1
ATOM 600 C CA . GLU A 1 87 ? -17.017 1.682 3.086 1.00 90.81 87 GLU A CA 1
ATOM 601 C C . GLU A 1 87 ? -16.587 2.271 1.739 1.00 90.81 87 GLU A C 1
ATOM 603 O O . GLU A 1 87 ? -16.295 3.461 1.644 1.00 90.81 87 GLU A O 1
ATOM 608 N N . LEU A 1 88 ? -16.645 1.472 0.669 1.00 88.88 88 LEU A N 1
ATOM 609 C CA . LEU A 1 88 ? -16.304 1.925 -0.676 1.00 88.88 88 LEU A CA 1
ATOM 610 C C . LEU A 1 88 ? -17.169 3.114 -1.112 1.00 88.88 88 LEU A C 1
ATOM 612 O O . LEU A 1 88 ? -16.645 4.125 -1.573 1.00 88.88 88 LEU A O 1
ATOM 616 N N . MET A 1 89 ? -18.487 3.031 -0.913 1.00 89.12 89 MET A N 1
ATOM 617 C CA . MET A 1 89 ? -19.402 4.135 -1.211 1.00 89.12 89 MET A CA 1
ATOM 618 C C . MET A 1 89 ? -19.072 5.372 -0.373 1.00 89.12 89 MET A C 1
ATOM 620 O O . MET A 1 89 ? -19.028 6.477 -0.909 1.00 89.12 89 MET A O 1
ATOM 624 N N . SER A 1 90 ? -18.757 5.201 0.913 1.00 87.50 90 SER A N 1
ATOM 625 C CA . SER A 1 90 ? -18.347 6.310 1.779 1.00 87.50 90 SER A CA 1
ATOM 626 C C . SER A 1 90 ? -17.108 7.045 1.257 1.00 87.50 90 SER A C 1
ATOM 628 O O . SER A 1 90 ? -17.003 8.255 1.461 1.00 87.50 90 SER A O 1
ATOM 630 N N . TYR A 1 91 ? -16.184 6.358 0.578 1.00 86.88 91 TYR A N 1
ATOM 631 C CA . TYR A 1 91 ? -15.047 7.008 -0.074 1.00 86.88 91 TYR A CA 1
ATOM 632 C C . TYR A 1 91 ? -15.462 7.805 -1.312 1.00 86.88 91 TYR A C 1
ATOM 634 O O . TYR A 1 91 ? -15.038 8.948 -1.455 1.00 86.88 91 TYR A O 1
ATOM 642 N N . PHE A 1 92 ? -16.328 7.257 -2.168 1.00 87.00 92 PHE A N 1
ATOM 643 C CA . PHE A 1 92 ? -16.812 7.957 -3.365 1.00 87.00 92 PHE A CA 1
ATOM 644 C C . PHE A 1 92 ? -17.712 9.161 -3.057 1.00 87.00 92 PHE A C 1
ATOM 646 O O . PHE A 1 92 ? -17.826 10.059 -3.886 1.00 87.00 92 PHE A O 1
ATOM 653 N N . PHE A 1 93 ? -18.330 9.231 -1.880 1.00 86.31 93 PHE A N 1
ATOM 654 C CA . PHE A 1 93 ? -19.043 10.437 -1.443 1.00 86.31 93 PHE A CA 1
ATOM 655 C C . PHE A 1 93 ? -18.133 11.456 -0.739 1.00 86.31 93 PHE A C 1
ATOM 657 O O . PHE A 1 93 ? -18.549 12.588 -0.501 1.00 86.31 93 PHE A O 1
ATOM 664 N N . ALA A 1 94 ? -16.886 11.092 -0.420 1.00 85.00 94 ALA A N 1
ATOM 665 C CA . ALA A 1 94 ? -15.939 11.974 0.246 1.00 85.00 94 ALA A CA 1
ATOM 666 C C . ALA A 1 94 ? -15.065 12.730 -0.779 1.00 85.00 94 ALA A C 1
ATOM 668 O O . ALA A 1 94 ? -14.267 12.102 -1.479 1.00 85.00 94 ALA A O 1
ATOM 669 N N . PRO A 1 95 ? -15.087 14.080 -0.806 1.00 86.06 95 PRO A N 1
ATOM 670 C CA . PRO A 1 95 ? -14.249 14.879 -1.711 1.00 86.06 95 PRO A CA 1
ATOM 671 C C . PRO A 1 95 ? -12.752 14.561 -1.592 1.00 86.06 95 PRO A C 1
ATOM 673 O O . PRO A 1 95 ? -12.010 14.612 -2.569 1.00 86.06 95 PRO A O 1
ATOM 676 N N . MET A 1 96 ? -12.317 14.181 -0.388 1.00 83.88 96 MET A N 1
ATOM 677 C CA . MET A 1 96 ? -10.924 13.853 -0.089 1.00 83.88 96 MET A CA 1
ATOM 678 C C . MET A 1 96 ? -10.393 12.677 -0.914 1.00 83.88 96 MET A C 1
ATOM 680 O O . MET A 1 96 ? -9.233 12.712 -1.311 1.00 83.88 96 MET A O 1
ATOM 684 N N . ALA A 1 97 ? -11.218 11.667 -1.220 1.00 85.38 97 ALA A N 1
ATOM 685 C CA . ALA A 1 97 ? -10.776 10.528 -2.026 1.00 85.38 97 ALA A CA 1
ATOM 686 C C . ALA A 1 97 ? -10.391 10.971 -3.446 1.00 85.38 97 ALA A C 1
ATOM 688 O O . ALA A 1 97 ? -9.334 10.593 -3.945 1.00 85.38 97 ALA A O 1
ATOM 689 N N . TYR A 1 98 ? -11.192 11.847 -4.060 1.00 89.94 98 TYR A N 1
ATOM 690 C CA . TYR A 1 98 ? -10.911 12.386 -5.392 1.00 89.94 98 TYR A CA 1
ATOM 691 C C . TYR A 1 98 ? -9.661 13.258 -5.420 1.00 89.94 98 TYR A C 1
ATOM 693 O O . TYR A 1 98 ? -8.886 13.156 -6.363 1.00 89.94 98 TYR A O 1
ATOM 701 N N . ILE A 1 99 ? -9.432 14.076 -4.387 1.00 90.12 99 ILE A N 1
ATOM 702 C CA . ILE A 1 99 ? -8.226 14.915 -4.288 1.00 90.12 99 ILE A CA 1
ATOM 703 C C . ILE A 1 99 ? -6.969 14.038 -4.264 1.00 90.12 99 ILE A C 1
ATOM 705 O O . ILE A 1 99 ? -6.006 14.309 -4.978 1.00 90.12 99 ILE A O 1
ATOM 709 N N . VAL A 1 100 ? -6.988 12.963 -3.476 1.00 87.38 100 VAL A N 1
ATOM 710 C CA . VAL A 1 100 ? -5.852 12.040 -3.339 1.00 87.38 100 VAL A CA 1
ATOM 711 C C . VAL A 1 100 ? -5.614 11.268 -4.628 1.00 87.38 100 VAL A C 1
ATOM 713 O O . VAL A 1 100 ? -4.476 11.183 -5.082 1.00 87.38 100 VAL A O 1
ATOM 716 N N . ILE A 1 101 ? -6.681 10.749 -5.241 1.00 90.25 101 ILE A N 1
ATOM 717 C CA . ILE A 1 101 ? -6.613 10.055 -6.529 1.00 90.25 101 ILE A CA 1
ATOM 718 C C . ILE A 1 101 ? -6.068 11.007 -7.602 1.00 90.25 101 ILE A C 1
ATOM 720 O O . ILE A 1 101 ? -5.114 10.661 -8.287 1.00 90.25 101 ILE A O 1
ATOM 724 N N . ALA A 1 102 ? -6.586 12.232 -7.705 1.00 91.88 102 ALA A N 1
ATOM 725 C CA . ALA A 1 102 ? -6.111 13.219 -8.672 1.00 91.88 102 ALA A CA 1
ATOM 726 C C . ALA A 1 102 ? -4.629 13.574 -8.466 1.00 91.88 102 ALA A C 1
ATOM 728 O O . ALA A 1 102 ? -3.866 13.569 -9.430 1.00 91.88 102 ALA A O 1
ATOM 729 N N . ALA A 1 103 ? -4.195 13.820 -7.225 1.00 90.44 103 ALA A N 1
ATOM 730 C CA . ALA A 1 103 ? -2.791 14.092 -6.912 1.00 90.44 103 ALA A CA 1
ATOM 731 C C . ALA A 1 103 ? -1.880 12.900 -7.263 1.00 90.44 103 ALA A C 1
ATOM 733 O O . ALA A 1 103 ? -0.808 13.082 -7.843 1.00 90.44 103 ALA A O 1
ATOM 734 N N . PHE A 1 104 ? -2.326 11.677 -6.963 1.00 90.44 104 PHE A N 1
ATOM 735 C CA . PHE A 1 104 ? -1.626 10.446 -7.320 1.00 90.44 104 PHE A CA 1
ATOM 736 C C . PHE A 1 104 ? -1.519 10.259 -8.844 1.00 90.44 104 PHE A C 1
ATOM 738 O O . PHE A 1 104 ? -0.436 9.953 -9.349 1.00 90.44 104 PHE A O 1
ATOM 745 N N . LEU A 1 105 ? -2.604 10.480 -9.596 1.00 91.81 105 LEU A N 1
ATOM 746 C CA . LEU A 1 105 ? -2.594 10.382 -11.059 1.00 91.81 105 LEU A CA 1
ATOM 747 C C . LEU A 1 105 ? -1.732 11.461 -11.710 1.00 91.81 105 LEU A C 1
ATOM 749 O O . LEU A 1 105 ? -1.013 11.141 -12.653 1.00 91.81 105 LEU A O 1
ATOM 753 N N . LEU A 1 106 ? -1.793 12.706 -11.224 1.00 92.00 106 LEU A N 1
ATOM 754 C CA . LEU A 1 106 ? -0.969 13.808 -11.729 1.00 92.00 106 LEU A CA 1
ATOM 755 C C . LEU A 1 106 ? 0.513 13.488 -11.578 1.00 92.00 106 LEU A C 1
ATOM 757 O O . LEU A 1 106 ? 1.278 13.669 -12.523 1.00 92.00 106 LEU A O 1
ATOM 761 N N . MET A 1 107 ? 0.914 12.951 -10.425 1.00 88.50 107 MET A N 1
ATOM 762 C CA . MET A 1 107 ? 2.299 12.546 -10.232 1.00 88.50 107 MET A CA 1
ATOM 763 C C . MET A 1 107 ? 2.696 11.387 -11.147 1.00 88.50 107 MET A C 1
ATOM 765 O O . MET A 1 107 ? 3.743 11.448 -11.788 1.00 88.50 107 MET A O 1
ATOM 769 N N . ASN A 1 108 ? 1.879 10.334 -11.238 1.00 89.69 108 ASN A N 1
ATOM 770 C CA . ASN A 1 108 ? 2.182 9.227 -12.148 1.00 89.69 108 ASN A CA 1
ATOM 771 C C . ASN A 1 108 ? 2.228 9.699 -13.608 1.00 89.69 108 ASN A C 1
ATOM 773 O O . ASN A 1 108 ? 3.075 9.237 -14.363 1.00 89.69 108 ASN A O 1
ATOM 777 N N . GLY A 1 109 ? 1.374 10.651 -13.991 1.00 90.94 109 GLY A N 1
ATOM 778 C CA . GLY A 1 109 ? 1.399 11.301 -15.300 1.00 90.94 109 GLY A CA 1
ATOM 779 C C . GLY A 1 109 ? 2.678 12.110 -15.530 1.00 90.94 109 GLY A C 1
ATOM 780 O O . GLY A 1 109 ? 3.247 12.056 -16.616 1.00 90.94 109 GLY A O 1
ATOM 781 N N . PHE A 1 110 ? 3.189 12.793 -14.503 1.00 89.81 110 PHE A N 1
ATOM 782 C CA . PHE A 1 110 ? 4.488 13.465 -14.561 1.00 89.81 110 PHE A CA 1
ATOM 783 C C . PHE A 1 110 ? 5.639 12.466 -14.746 1.00 89.81 110 PHE A C 1
ATOM 785 O O . PHE A 1 110 ? 6.459 12.641 -15.644 1.00 89.81 110 PHE A O 1
ATOM 792 N N . ILE A 1 111 ? 5.677 11.384 -13.959 1.00 87.75 111 ILE A N 1
ATOM 793 C CA . ILE A 1 111 ? 6.681 10.313 -14.109 1.00 87.75 111 ILE A CA 1
ATOM 794 C C . ILE A 1 111 ? 6.598 9.705 -15.513 1.00 87.75 111 ILE A C 1
ATOM 796 O O . ILE A 1 111 ? 7.616 9.506 -16.170 1.00 87.75 111 ILE A O 1
ATOM 800 N N . PHE A 1 112 ? 5.385 9.461 -16.002 1.00 88.62 112 PHE A N 1
ATOM 801 C CA . PHE A 1 112 ? 5.138 8.969 -17.348 1.00 88.62 112 PHE A CA 1
ATOM 802 C C . PHE A 1 112 ? 5.662 9.922 -18.432 1.00 88.62 112 PHE A C 1
ATOM 804 O O . PHE A 1 112 ? 6.330 9.479 -19.364 1.00 88.62 112 PHE A O 1
ATOM 811 N N . ALA A 1 113 ? 5.435 11.230 -18.291 1.00 88.56 113 ALA A N 1
ATOM 812 C CA . ALA A 1 113 ? 5.968 12.235 -19.207 1.00 88.56 113 ALA A CA 1
ATOM 813 C C . ALA A 1 113 ? 7.506 12.252 -19.211 1.00 88.56 113 ALA A C 1
ATOM 815 O O . ALA A 1 113 ? 8.112 12.339 -20.278 1.00 88.56 113 ALA A O 1
ATOM 816 N N . VAL A 1 114 ? 8.142 12.099 -18.043 1.00 86.19 114 VAL A N 1
ATOM 817 C CA . VAL A 1 114 ? 9.605 11.961 -17.930 1.00 86.19 114 VAL A CA 1
ATOM 818 C C . VAL A 1 114 ? 10.097 10.699 -18.643 1.00 86.19 114 VAL A C 1
ATOM 820 O O . VAL A 1 114 ? 11.093 10.757 -19.361 1.00 86.19 114 VAL A O 1
ATOM 823 N N . ILE A 1 115 ? 9.390 9.573 -18.502 1.00 84.75 115 ILE A N 1
ATOM 824 C CA . ILE A 1 115 ? 9.713 8.326 -19.214 1.00 84.75 115 ILE A CA 1
ATOM 825 C C . ILE A 1 115 ? 9.611 8.536 -20.731 1.00 84.75 115 ILE A C 1
ATOM 827 O O . ILE A 1 115 ? 10.543 8.185 -21.449 1.00 84.75 115 ILE A O 1
ATOM 831 N N . LEU A 1 116 ? 8.535 9.152 -21.232 1.00 85.44 116 LEU A N 1
ATOM 832 C CA . LEU A 1 116 ? 8.386 9.441 -22.664 1.00 85.44 116 LEU A CA 1
ATOM 833 C C . LEU A 1 116 ? 9.480 10.376 -23.193 1.00 85.44 116 LEU A C 1
ATOM 835 O O . LEU A 1 116 ? 10.015 10.137 -24.273 1.00 85.44 116 LEU A O 1
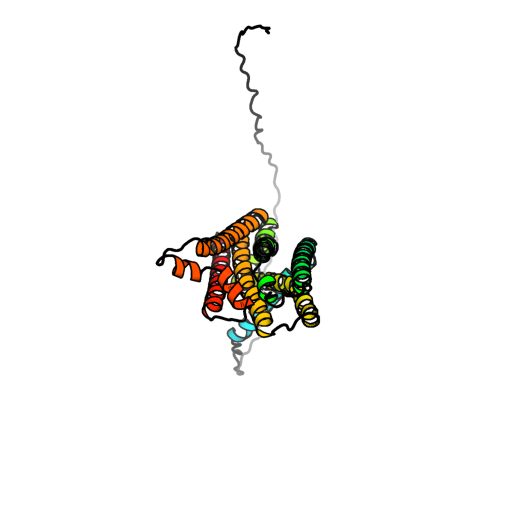ATOM 839 N N . ALA A 1 117 ? 9.840 11.410 -22.430 1.00 85.19 117 ALA A N 1
ATOM 840 C CA . ALA A 1 117 ? 10.923 12.323 -22.785 1.00 85.19 117 ALA A CA 1
ATOM 841 C C . ALA A 1 117 ? 12.294 11.627 -22.808 1.00 85.19 117 ALA A C 1
ATOM 843 O O . ALA A 1 117 ? 13.148 11.982 -23.615 1.00 85.19 117 ALA A O 1
ATOM 844 N N . ALA A 1 118 ? 12.511 10.630 -21.947 1.00 81.56 118 ALA A N 1
ATOM 845 C CA . ALA A 1 118 ? 13.716 9.809 -21.987 1.00 81.56 118 ALA A CA 1
ATOM 846 C C . ALA A 1 118 ? 13.727 8.890 -23.219 1.00 81.56 118 ALA A C 1
ATOM 848 O O . ALA A 1 118 ? 14.748 8.783 -23.889 1.00 81.56 118 ALA A O 1
ATOM 849 N N . LEU A 1 119 ? 12.591 8.267 -23.552 1.00 80.69 119 LEU A N 1
ATOM 850 C CA . LEU A 1 119 ? 12.462 7.368 -24.705 1.00 80.69 119 LEU A CA 1
ATOM 851 C C . LEU A 1 119 ? 12.569 8.088 -26.058 1.00 80.69 119 LEU A C 1
ATOM 853 O O . LEU A 1 119 ? 12.949 7.463 -27.045 1.00 80.69 119 LEU A O 1
ATOM 857 N N . SER A 1 120 ? 12.242 9.380 -26.125 1.00 80.69 120 SER A N 1
ATOM 858 C CA . SER A 1 120 ? 12.330 10.162 -27.363 1.00 80.69 120 SER A CA 1
ATOM 859 C C . SER A 1 120 ? 13.758 10.579 -27.734 1.00 80.69 120 SER A C 1
ATOM 861 O O . SER A 1 120 ? 13.980 11.034 -28.858 1.00 80.69 120 SER A O 1
ATOM 863 N N . GLN A 1 121 ? 14.739 10.415 -26.835 1.00 80.94 121 GLN A N 1
ATOM 864 C CA . GLN A 1 121 ? 16.135 10.730 -27.133 1.00 80.94 121 GLN A CA 1
ATOM 865 C C . GLN A 1 121 ? 16.816 9.605 -27.938 1.00 80.94 121 GLN A C 1
ATOM 867 O O . GLN A 1 121 ? 16.819 8.447 -27.503 1.00 80.94 121 GLN A O 1
ATOM 872 N N . PRO A 1 122 ? 17.456 9.917 -29.086 1.00 66.62 122 PRO A N 1
ATOM 873 C CA . PRO A 1 122 ? 18.194 8.930 -29.870 1.00 66.62 122 PRO A CA 1
ATOM 874 C C . PRO A 1 122 ? 19.317 8.290 -29.038 1.00 66.62 122 PRO A C 1
ATOM 876 O O . PRO A 1 122 ? 20.237 8.974 -28.601 1.00 66.62 122 PRO A O 1
ATOM 879 N N . GLY A 1 123 ? 19.242 6.973 -28.815 1.00 65.69 123 GLY A N 1
ATOM 880 C CA . GLY A 1 123 ? 20.238 6.205 -28.048 1.00 65.69 123 GLY A CA 1
ATOM 881 C C . GLY A 1 123 ? 19.800 5.768 -26.644 1.00 65.69 123 GLY A C 1
ATOM 882 O O . GLY A 1 123 ? 20.477 4.947 -26.032 1.00 65.69 123 GLY A O 1
ATOM 883 N N . ALA A 1 124 ? 18.638 6.214 -26.157 1.00 62.47 124 ALA A N 1
ATOM 884 C CA . ALA A 1 124 ? 18.088 5.831 -24.851 1.00 62.47 124 ALA A CA 1
ATOM 885 C C . ALA A 1 124 ? 17.331 4.480 -24.838 1.00 62.47 124 ALA A C 1
ATOM 887 O O . ALA A 1 124 ? 16.626 4.169 -23.879 1.00 62.47 124 ALA A O 1
ATOM 888 N N . PHE A 1 125 ? 17.496 3.643 -25.872 1.00 51.66 125 PHE A N 1
ATOM 889 C CA . PHE A 1 125 ? 16.815 2.344 -26.035 1.00 51.66 125 PHE A CA 1
ATOM 890 C C . PHE A 1 125 ? 17.096 1.315 -24.918 1.00 51.66 125 PHE A C 1
ATOM 892 O O . PHE A 1 125 ? 16.472 0.258 -24.892 1.00 51.66 125 PHE A O 1
ATOM 899 N N . SER A 1 126 ? 18.014 1.605 -23.993 1.00 56.56 126 SER A N 1
ATOM 900 C CA . SER A 1 126 ? 18.309 0.785 -22.812 1.00 56.56 126 SER A CA 1
ATOM 901 C C . SER A 1 126 ? 17.528 1.187 -21.556 1.00 56.56 126 SER A C 1
ATOM 903 O O . SER A 1 126 ? 17.615 0.489 -20.541 1.00 56.56 126 SER A O 1
ATOM 905 N N . ALA A 1 127 ? 16.769 2.289 -21.585 1.00 60.66 127 ALA A N 1
ATOM 906 C CA . ALA A 1 127 ? 15.900 2.649 -20.474 1.00 60.66 127 ALA A CA 1
ATOM 907 C C . ALA A 1 127 ? 14.855 1.540 -20.300 1.00 60.66 127 ALA A C 1
ATOM 909 O O . ALA A 1 127 ? 14.140 1.211 -21.239 1.00 60.66 127 ALA A O 1
ATOM 910 N N . GLN A 1 128 ? 14.779 0.941 -19.111 1.00 78.56 128 GLN A N 1
ATOM 911 C CA . GLN A 1 128 ? 13.742 -0.027 -18.753 1.00 78.56 128 GLN A CA 1
ATOM 912 C C . GLN A 1 128 ? 12.525 0.768 -18.249 1.00 78.56 128 GLN A C 1
ATOM 914 O O . GLN A 1 128 ? 12.475 1.081 -17.055 1.00 78.56 128 GLN A O 1
ATOM 919 N N . PRO A 1 129 ? 11.551 1.145 -19.109 1.00 81.75 129 PRO A N 1
ATOM 920 C CA . PRO A 1 129 ? 10.464 2.045 -18.718 1.00 81.75 129 PRO A CA 1
ATOM 921 C C . PRO A 1 129 ? 9.634 1.463 -17.574 1.00 81.75 129 PRO A C 1
ATOM 923 O O . PRO A 1 129 ? 9.225 2.195 -16.678 1.00 81.75 129 PRO A O 1
ATOM 926 N N . MET A 1 130 ? 9.456 0.137 -17.555 1.00 84.50 130 MET A N 1
ATOM 927 C CA . MET A 1 130 ? 8.734 -0.551 -16.486 1.00 84.50 130 MET A CA 1
ATOM 928 C C . MET A 1 130 ? 9.464 -0.474 -15.148 1.00 84.50 130 MET A C 1
ATOM 930 O O . MET A 1 130 ? 8.809 -0.298 -14.130 1.00 84.50 130 MET A O 1
ATOM 934 N N . LEU A 1 131 ? 10.799 -0.504 -15.131 1.00 85.69 131 LEU A N 1
ATOM 935 C CA . LEU A 1 131 ? 11.567 -0.324 -13.899 1.00 85.69 131 LEU A CA 1
ATOM 936 C C . LEU A 1 131 ? 11.393 1.089 -13.337 1.00 85.69 131 LEU A C 1
ATOM 938 O O . LEU A 1 131 ? 11.187 1.251 -12.140 1.00 85.69 131 LEU A O 1
ATOM 942 N N . LEU A 1 132 ? 11.433 2.113 -14.191 1.00 84.88 132 LEU A N 1
ATOM 943 C CA . LEU A 1 132 ? 11.238 3.506 -13.769 1.00 84.88 132 LEU A CA 1
ATOM 944 C C . LEU A 1 132 ? 9.812 3.766 -13.267 1.00 84.88 132 LEU A C 1
ATOM 946 O O . LEU A 1 132 ? 9.623 4.488 -12.286 1.00 84.88 132 LEU A O 1
ATOM 950 N N . PHE A 1 133 ? 8.828 3.159 -13.930 1.00 86.44 133 PHE A N 1
ATOM 951 C CA . PHE A 1 133 ? 7.419 3.283 -13.582 1.00 86.44 133 PHE A CA 1
ATOM 952 C C . PHE A 1 133 ? 7.070 2.525 -12.291 1.00 86.44 133 PHE A C 1
ATOM 954 O O . PHE A 1 133 ? 6.395 3.060 -11.412 1.00 86.44 133 PHE A O 1
ATOM 961 N N . PHE A 1 134 ? 7.578 1.300 -12.138 1.00 85.38 134 PHE A N 1
ATOM 962 C CA . PHE A 1 134 ? 7.301 0.414 -11.012 1.00 85.38 134 PHE A CA 1
ATOM 963 C C . PHE A 1 134 ? 8.488 0.356 -10.038 1.00 85.38 134 PHE A C 1
ATOM 965 O O . PHE A 1 134 ? 9.373 -0.488 -10.143 1.00 85.38 134 PHE A O 1
ATOM 972 N N . GLY A 1 135 ? 8.507 1.251 -9.047 1.00 81.31 135 GLY A N 1
ATOM 973 C CA . GLY A 1 135 ? 9.419 1.160 -7.896 1.00 81.31 135 GLY A CA 1
ATOM 974 C C . GLY A 1 135 ? 10.871 1.590 -8.115 1.00 81.31 135 GLY A C 1
ATOM 975 O O . GLY A 1 135 ? 11.606 1.693 -7.136 1.00 81.31 135 GLY A O 1
ATOM 976 N N . GLY A 1 136 ? 11.297 1.878 -9.347 1.00 82.12 136 GLY A N 1
ATOM 977 C CA . GLY A 1 136 ? 12.653 2.361 -9.633 1.00 82.12 136 GLY A CA 1
ATOM 978 C C . GLY A 1 136 ? 12.894 3.830 -9.287 1.00 82.12 136 GLY A C 1
ATOM 979 O O . GLY A 1 136 ? 14.044 4.244 -9.175 1.00 82.12 136 GLY A O 1
ATOM 980 N N . THR A 1 137 ? 11.836 4.620 -9.094 1.00 84.25 137 THR A N 1
ATOM 981 C CA . THR A 1 137 ? 11.932 6.030 -8.694 1.00 84.25 137 THR A CA 1
ATOM 982 C C . THR A 1 137 ? 11.549 6.215 -7.226 1.00 84.25 137 THR A C 1
ATOM 984 O O . THR A 1 137 ? 10.567 5.653 -6.748 1.00 84.25 137 THR A O 1
ATOM 987 N N . THR A 1 138 ? 12.276 7.070 -6.498 1.00 86.00 138 THR A N 1
ATOM 988 C CA . THR A 1 138 ? 11.947 7.414 -5.098 1.00 86.00 138 THR A CA 1
ATOM 989 C C . THR A 1 138 ? 10.542 8.002 -4.969 1.00 86.00 138 THR A C 1
ATOM 991 O O . THR A 1 138 ? 9.860 7.790 -3.967 1.00 86.00 138 THR A O 1
ATOM 994 N N . PHE A 1 139 ? 10.077 8.696 -6.010 1.00 85.62 139 PHE A N 1
ATOM 995 C CA . PHE A 1 139 ? 8.729 9.240 -6.068 1.00 85.62 139 PHE A CA 1
ATOM 996 C C . PHE A 1 139 ? 7.660 8.155 -5.908 1.00 85.62 139 PHE A C 1
ATOM 998 O O . PHE A 1 139 ? 6.774 8.334 -5.081 1.00 85.62 139 PHE A O 1
ATOM 1005 N N . PHE A 1 140 ? 7.771 7.006 -6.584 1.00 89.00 140 PHE A N 1
ATOM 1006 C CA . PHE A 1 140 ? 6.824 5.893 -6.413 1.00 89.00 140 PHE A CA 1
ATOM 1007 C C . PHE A 1 140 ? 6.599 5.550 -4.928 1.00 89.00 140 PHE A C 1
ATOM 1009 O O . PHE A 1 140 ? 5.461 5.463 -4.461 1.00 89.00 140 PHE A O 1
ATOM 1016 N N . TRP A 1 141 ? 7.686 5.439 -4.161 1.00 90.75 141 TRP A N 1
ATOM 1017 C CA . TRP A 1 141 ? 7.642 5.071 -2.746 1.00 90.75 141 TRP A CA 1
ATOM 1018 C C . TRP A 1 141 ? 7.048 6.159 -1.861 1.00 90.75 141 TRP A C 1
ATOM 1020 O O . TRP A 1 141 ? 6.223 5.857 -0.999 1.00 90.75 141 TRP A O 1
ATOM 1030 N N . ILE A 1 142 ? 7.407 7.423 -2.098 1.00 90.12 142 ILE A N 1
ATOM 1031 C CA . ILE A 1 142 ? 6.830 8.561 -1.370 1.00 90.12 142 ILE A CA 1
ATOM 1032 C C . ILE A 1 142 ? 5.305 8.560 -1.523 1.00 90.12 142 ILE A C 1
ATOM 1034 O O . ILE A 1 142 ? 4.585 8.693 -0.534 1.00 90.12 142 ILE A O 1
ATOM 1038 N N . PHE A 1 143 ? 4.799 8.343 -2.739 1.00 88.00 143 PHE A N 1
ATOM 1039 C CA . PHE A 1 143 ? 3.357 8.321 -2.977 1.00 88.00 143 PHE A CA 1
ATOM 1040 C C . PHE A 1 143 ? 2.680 7.107 -2.349 1.00 88.00 143 PHE A C 1
ATOM 1042 O O . PHE A 1 143 ? 1.637 7.277 -1.728 1.00 88.00 143 PHE A O 1
ATOM 1049 N N . MET A 1 144 ? 3.275 5.914 -2.416 1.00 91.19 144 MET A N 1
ATOM 1050 C CA . MET A 1 144 ? 2.745 4.736 -1.714 1.00 91.19 144 MET A CA 1
ATOM 1051 C C . MET A 1 144 ? 2.631 4.952 -0.201 1.00 91.19 144 MET A C 1
ATOM 1053 O O . MET A 1 144 ? 1.600 4.620 0.396 1.00 91.19 144 MET A O 1
ATOM 1057 N N . ILE A 1 145 ? 3.652 5.557 0.409 1.00 93.06 145 ILE A N 1
ATOM 1058 C CA . ILE A 1 145 ? 3.685 5.839 1.847 1.00 93.06 145 ILE A CA 1
ATOM 1059 C C . ILE A 1 145 ? 2.690 6.937 2.239 1.00 93.06 145 ILE A C 1
ATOM 1061 O O . ILE A 1 145 ? 2.137 6.870 3.329 1.00 93.06 145 ILE A O 1
ATOM 1065 N N . VAL A 1 146 ? 2.450 7.945 1.397 1.00 91.56 146 VAL A N 1
ATOM 1066 C CA . VAL A 1 146 ? 1.510 9.042 1.708 1.00 91.56 146 VAL A CA 1
ATOM 1067 C C . VAL A 1 146 ? 0.064 8.648 1.417 1.00 91.56 146 VAL A C 1
ATOM 1069 O O . VAL A 1 146 ? -0.835 8.945 2.200 1.00 91.56 146 VAL A O 1
ATOM 1072 N N . MET A 1 147 ? -0.176 7.952 0.311 1.00 91.44 147 MET A N 1
ATOM 1073 C CA . MET A 1 147 ? -1.507 7.536 -0.121 1.00 91.44 147 MET A CA 1
ATOM 1074 C C . MET A 1 147 ? -2.143 6.556 0.866 1.00 91.44 147 MET A C 1
ATOM 1076 O O . MET A 1 147 ? -3.319 6.696 1.199 1.00 91.44 147 MET A O 1
ATOM 1080 N N . THR A 1 148 ? -1.368 5.590 1.366 1.00 93.50 148 THR A N 1
ATOM 1081 C CA . THR A 1 148 ? -1.889 4.532 2.243 1.00 93.50 148 THR A CA 1
ATOM 1082 C C . THR A 1 148 ? -2.528 5.089 3.528 1.00 93.50 148 THR A C 1
ATOM 1084 O O . THR A 1 148 ? -3.715 4.829 3.735 1.00 93.50 148 THR A O 1
ATOM 1087 N N . PRO A 1 149 ? -1.840 5.902 4.362 1.00 91.12 149 PRO A N 1
ATOM 1088 C CA . PRO A 1 149 ? -2.430 6.515 5.549 1.00 91.12 149 PRO A CA 1
ATOM 1089 C C . PRO A 1 149 ? -3.687 7.319 5.243 1.00 91.12 149 PRO A C 1
ATOM 1091 O O . PRO A 1 149 ? -4.638 7.278 6.016 1.00 91.12 149 PRO A O 1
ATOM 1094 N N . VAL A 1 150 ? -3.713 8.044 4.123 1.00 90.69 150 VAL A N 1
ATOM 1095 C CA . VAL A 1 150 ? -4.859 8.888 3.772 1.00 90.69 150 VAL A CA 1
ATOM 1096 C C . VAL A 1 150 ? -6.088 8.041 3.436 1.00 90.69 150 VAL A C 1
ATOM 1098 O O . VAL A 1 150 ? -7.200 8.390 3.836 1.00 90.69 150 VAL A O 1
ATOM 1101 N N . ILE A 1 151 ? -5.896 6.898 2.773 1.00 90.75 151 ILE A N 1
ATOM 1102 C CA . ILE A 1 151 ? -6.972 5.940 2.500 1.00 90.75 151 ILE A CA 1
ATOM 1103 C C . ILE A 1 151 ? -7.444 5.272 3.799 1.00 90.75 151 ILE A C 1
ATOM 1105 O O . ILE A 1 151 ? -8.647 5.189 4.051 1.00 90.75 151 ILE A O 1
ATOM 1109 N N . THR A 1 152 ? -6.531 4.818 4.659 1.00 92.25 152 THR A N 1
ATOM 1110 C CA . THR A 1 152 ? -6.882 3.942 5.791 1.00 92.25 152 THR A CA 1
ATOM 1111 C C . THR A 1 152 ? -7.217 4.668 7.095 1.00 92.25 152 THR A C 1
ATOM 1113 O O . THR A 1 152 ? -7.866 4.089 7.972 1.00 92.25 152 THR A O 1
ATOM 1116 N N . MET A 1 153 ? -6.825 5.937 7.261 1.00 84.81 153 MET A N 1
ATOM 1117 C CA . MET A 1 153 ? -7.009 6.673 8.522 1.00 84.81 153 MET A CA 1
ATOM 1118 C C . MET A 1 153 ? -8.474 6.796 8.951 1.00 84.81 153 MET A C 1
ATOM 1120 O O . MET A 1 153 ? -8.751 6.888 10.144 1.00 84.81 153 MET A O 1
ATOM 1124 N N . LYS A 1 154 ? -9.419 6.786 8.004 1.00 84.06 154 LYS A N 1
ATOM 1125 C CA . LYS A 1 154 ? -10.852 6.947 8.289 1.00 84.06 154 LYS A CA 1
ATOM 1126 C C . LYS A 1 154 ? -11.512 5.654 8.787 1.00 84.06 154 LYS A C 1
ATOM 1128 O O . LYS A 1 154 ? -12.380 5.735 9.650 1.00 84.06 154 LYS A O 1
ATOM 1133 N N . LEU A 1 155 ? -11.030 4.486 8.347 1.00 83.44 155 LEU A N 1
ATOM 1134 C CA . LEU A 1 155 ? -11.680 3.176 8.537 1.00 83.44 155 LEU A CA 1
ATOM 1135 C C . LEU A 1 155 ? -12.088 2.874 9.984 1.00 83.44 155 LEU A C 1
ATOM 1137 O O . LEU A 1 155 ? -13.215 2.457 10.220 1.00 83.44 155 LEU A O 1
ATOM 1141 N N . GLY A 1 156 ? -11.180 3.052 10.947 1.00 78.69 156 GLY A N 1
ATOM 1142 C CA . GLY A 1 156 ? -11.440 2.799 12.368 1.00 78.69 156 GLY A CA 1
ATOM 1143 C C . GLY A 1 156 ? -11.569 4.071 13.202 1.00 78.69 156 GLY A C 1
ATOM 1144 O O . GLY A 1 156 ? -12.362 4.130 14.143 1.00 78.69 156 GLY A O 1
ATOM 1145 N N . ALA A 1 157 ? -10.803 5.114 12.876 1.00 75.81 157 ALA A N 1
ATOM 1146 C CA . ALA A 1 157 ? -10.785 6.324 13.691 1.00 75.81 157 ALA A CA 1
ATOM 1147 C C . ALA A 1 157 ? -12.041 7.199 13.517 1.00 75.81 157 ALA A C 1
ATOM 1149 O O . ALA A 1 157 ? -12.418 7.904 14.452 1.00 75.81 157 ALA A O 1
ATOM 1150 N N . GLU A 1 158 ? -12.717 7.158 12.362 1.00 77.69 158 GLU A N 1
ATOM 1151 C CA . GLU A 1 158 ? -13.946 7.937 12.141 1.00 77.69 158 GLU A CA 1
ATOM 1152 C C . GLU A 1 158 ? -15.129 7.385 12.936 1.00 77.69 158 GLU A C 1
ATOM 1154 O O . GLU A 1 158 ? -15.861 8.142 13.574 1.00 77.69 158 GLU A O 1
ATOM 1159 N N . GLU A 1 159 ? -15.269 6.062 12.987 1.00 82.19 159 GLU A N 1
ATOM 1160 C CA . GLU A 1 159 ? -16.316 5.401 13.776 1.00 82.19 159 GLU A CA 1
ATOM 1161 C C . GLU A 1 159 ? -16.150 5.658 15.274 1.00 82.19 159 GLU A C 1
ATOM 1163 O O . GLU A 1 159 ? -17.120 5.805 16.016 1.00 82.19 159 GLU A O 1
ATOM 1168 N N . ARG A 1 160 ? -14.898 5.797 15.721 1.00 77.44 160 ARG A N 1
ATOM 1169 C CA . ARG A 1 160 ? -14.571 6.166 17.103 1.00 77.44 160 ARG A CA 1
ATOM 1170 C C . ARG A 1 160 ? -14.906 7.606 17.409 1.00 77.44 160 ARG A C 1
ATOM 1172 O O . ARG A 1 160 ? -15.453 7.888 18.467 1.00 77.44 160 ARG A O 1
ATOM 1179 N N . LYS A 1 161 ? -14.570 8.512 16.494 1.00 74.06 161 LYS A N 1
ATOM 1180 C CA . LYS A 1 161 ? -14.855 9.937 16.657 1.00 74.06 161 LYS A CA 1
ATOM 1181 C C . LYS A 1 161 ? -16.362 10.211 16.668 1.00 74.06 161 LYS A C 1
ATOM 1183 O O . LYS A 1 161 ? -16.799 11.119 17.362 1.00 74.06 161 LYS A O 1
ATOM 1188 N N . THR A 1 162 ? -17.136 9.436 15.910 1.00 78.12 162 THR A N 1
ATOM 1189 C CA . THR A 1 162 ? -18.593 9.598 15.772 1.00 78.12 162 THR A CA 1
ATOM 1190 C C . THR A 1 162 ? -19.410 8.791 16.785 1.00 78.12 162 THR A C 1
ATOM 1192 O O . THR A 1 162 ? -20.627 8.925 16.804 1.00 78.12 162 THR A O 1
ATOM 1195 N N . GLY A 1 163 ? -18.779 7.947 17.610 1.00 75.31 163 GLY A N 1
ATOM 1196 C CA . GLY A 1 163 ? -19.472 7.073 18.570 1.00 75.31 163 GLY A CA 1
ATOM 1197 C C . GLY A 1 163 ? -20.233 5.902 17.932 1.00 75.31 163 GLY A C 1
ATOM 1198 O O . GLY A 1 163 ? -20.784 5.062 18.635 1.00 75.31 163 GLY A O 1
ATOM 1199 N N . THR A 1 164 ? -20.213 5.780 16.603 1.00 79.25 164 THR A N 1
ATOM 1200 C CA . THR A 1 164 ? -20.906 4.708 15.866 1.00 79.25 164 THR A CA 1
ATOM 1201 C C . THR A 1 164 ? -20.305 3.323 16.108 1.00 79.25 164 THR A C 1
ATOM 1203 O O . THR A 1 164 ? -20.939 2.313 15.804 1.00 79.25 164 THR A O 1
ATOM 1206 N N . ILE A 1 165 ? -19.114 3.256 16.713 1.00 73.75 165 ILE A N 1
ATOM 1207 C CA . ILE A 1 165 ? -18.481 1.995 17.104 1.00 73.75 165 ILE A CA 1
ATOM 1208 C C . ILE A 1 165 ? -19.328 1.196 18.111 1.00 73.75 165 ILE A C 1
ATOM 1210 O O . ILE A 1 165 ? -19.323 -0.028 18.060 1.00 73.75 165 ILE A O 1
ATOM 1214 N N . GLU A 1 166 ? -20.106 1.854 18.978 1.00 74.19 166 GLU A N 1
ATOM 1215 C CA . GLU A 1 166 ? -20.983 1.180 19.953 1.00 74.19 166 GLU A CA 1
ATOM 1216 C C . GLU A 1 166 ? -22.177 0.503 19.267 1.00 74.19 166 GLU A C 1
ATOM 1218 O O . GLU A 1 166 ? -22.538 -0.634 19.580 1.00 74.19 166 GLU A O 1
ATOM 1223 N N . THR A 1 167 ? -22.745 1.165 18.257 1.00 75.25 167 THR A N 1
ATOM 1224 C CA . THR A 1 167 ? -23.791 0.584 17.407 1.00 75.25 167 THR A CA 1
ATOM 1225 C C . THR A 1 167 ? -23.251 -0.589 16.589 1.00 75.25 167 THR A C 1
ATOM 1227 O O . THR A 1 167 ? -23.935 -1.592 16.413 1.00 75.25 167 THR A O 1
ATOM 1230 N N . LEU A 1 168 ? -22.003 -0.503 16.122 1.00 71.81 168 LEU A N 1
ATOM 1231 C CA . LEU A 1 168 ? -21.374 -1.590 15.375 1.00 71.81 168 LEU A CA 1
ATOM 1232 C C . LEU A 1 168 ? -21.103 -2.817 16.259 1.00 71.81 168 LEU A C 1
ATOM 1234 O O . LEU A 1 168 ? -21.338 -3.937 15.822 1.00 71.81 168 LEU A O 1
ATOM 1238 N N . MET A 1 169 ? -20.672 -2.613 17.508 1.00 67.06 169 MET A N 1
ATOM 1239 C CA . MET A 1 169 ? -20.421 -3.700 18.469 1.00 67.06 169 MET A CA 1
ATOM 1240 C C . MET A 1 169 ? -21.698 -4.385 18.983 1.00 67.06 169 MET A C 1
ATOM 1242 O O . MET A 1 169 ? -21.624 -5.491 19.518 1.00 67.06 169 MET A O 1
ATOM 1246 N N . THR A 1 170 ? -22.857 -3.737 18.851 1.00 76.44 170 THR A N 1
ATOM 1247 C CA . THR A 1 170 ? -24.167 -4.299 19.229 1.00 76.44 170 THR A CA 1
ATOM 1248 C C . THR A 1 170 ? -24.901 -4.947 18.055 1.00 76.44 170 THR A C 1
ATOM 1250 O O . THR A 1 170 ? -25.857 -5.694 18.269 1.00 76.44 170 THR A O 1
ATOM 1253 N N . ALA A 1 171 ? -24.447 -4.716 16.821 1.00 73.12 171 ALA A N 1
ATOM 1254 C CA . ALA A 1 171 ? -24.948 -5.420 15.652 1.00 73.12 171 ALA A CA 1
ATOM 1255 C C . ALA A 1 171 ? -24.547 -6.912 15.701 1.00 73.12 171 ALA A C 1
ATOM 1257 O O . ALA A 1 171 ? -23.473 -7.245 16.207 1.00 73.12 171 ALA A O 1
ATOM 1258 N N . PRO A 1 172 ? -25.368 -7.832 15.158 1.00 76.50 172 PRO A N 1
ATOM 1259 C CA . PRO A 1 172 ? -25.074 -9.266 15.114 1.00 76.50 172 PRO A CA 1
ATOM 1260 C C . PRO A 1 172 ? -24.046 -9.590 14.012 1.00 76.50 172 PRO A C 1
ATOM 1262 O O . PRO A 1 172 ? -24.317 -10.370 13.105 1.00 76.50 172 PRO A O 1
ATOM 1265 N N . VAL A 1 173 ? -22.887 -8.938 14.062 1.00 80.44 173 VAL A N 1
ATOM 1266 C CA . VAL A 1 173 ? -21.794 -9.046 13.090 1.00 80.44 173 VAL A CA 1
ATOM 1267 C C . VAL A 1 173 ? -20.527 -9.408 13.858 1.00 80.44 173 VAL A C 1
ATOM 1269 O O . VAL A 1 173 ? -20.280 -8.883 14.945 1.00 80.44 173 VAL A O 1
ATOM 1272 N N . SER A 1 174 ? -19.728 -10.333 13.332 1.00 84.88 174 SER A N 1
ATOM 1273 C CA . SER A 1 174 ? -18.470 -10.712 13.978 1.00 84.88 174 SER A CA 1
ATOM 1274 C C . SER A 1 174 ? -17.393 -9.638 13.792 1.00 84.88 174 SER A C 1
ATOM 1276 O O . SER A 1 174 ? -17.328 -8.959 12.766 1.00 84.88 174 SER A O 1
ATOM 1278 N N . ASP A 1 175 ? -16.477 -9.525 14.757 1.00 86.00 175 ASP A N 1
ATOM 1279 C CA . ASP A 1 175 ? -15.348 -8.587 14.667 1.00 86.00 175 ASP A CA 1
ATOM 1280 C C . ASP A 1 175 ? -14.468 -8.875 13.434 1.00 86.00 175 ASP A C 1
ATOM 1282 O O . ASP A 1 175 ? -13.913 -7.962 12.821 1.00 86.00 175 ASP A O 1
ATOM 1286 N N . LEU A 1 176 ? -14.383 -10.147 13.028 1.00 87.44 176 LEU A N 1
ATOM 1287 C CA . LEU A 1 176 ? -13.648 -10.573 11.839 1.00 87.44 176 LEU A CA 1
ATOM 1288 C C . LEU A 1 176 ? -14.319 -10.059 10.559 1.00 87.44 176 LEU A C 1
ATOM 1290 O O . LEU A 1 176 ? -13.634 -9.512 9.696 1.00 87.44 176 LEU A O 1
ATOM 1294 N N . GLU A 1 177 ? -15.647 -10.165 10.452 1.00 89.50 177 GLU A N 1
ATOM 1295 C CA . GLU A 1 177 ? -16.410 -9.642 9.309 1.00 89.50 177 GLU A CA 1
ATOM 1296 C C . GLU A 1 177 ? -16.209 -8.134 9.132 1.00 89.50 177 GLU A C 1
ATOM 1298 O O . GLU A 1 177 ? -16.039 -7.656 8.009 1.00 89.50 177 GLU A O 1
ATOM 1303 N N . VAL A 1 178 ? -16.164 -7.388 10.240 1.00 90.12 178 VAL A N 1
ATOM 1304 C CA . VAL A 1 178 ? -15.907 -5.944 10.232 1.00 90.12 178 VAL A CA 1
ATOM 1305 C C . VAL A 1 178 ? -14.499 -5.633 9.732 1.00 90.12 178 VAL A C 1
ATOM 1307 O O . VAL A 1 178 ? -14.337 -4.791 8.847 1.00 90.12 178 VAL A O 1
ATOM 1310 N N . VAL A 1 179 ? -13.475 -6.303 10.271 1.00 93.19 179 VAL A N 1
ATOM 1311 C CA . VAL A 1 179 ? -12.073 -6.063 9.886 1.00 93.19 179 VAL A CA 1
ATOM 1312 C C . VAL A 1 179 ? -11.846 -6.407 8.414 1.00 93.19 179 VAL A C 1
ATOM 1314 O O . VAL A 1 179 ? -11.280 -5.595 7.681 1.00 93.19 179 VAL A O 1
ATOM 1317 N N . VAL A 1 180 ? -12.333 -7.564 7.957 1.00 93.31 180 VAL A N 1
ATOM 1318 C CA . VAL A 1 180 ? -12.196 -7.989 6.557 1.00 93.31 180 VAL A CA 1
ATOM 1319 C C . VAL A 1 180 ? -12.998 -7.080 5.626 1.00 93.31 180 VAL A C 1
ATOM 1321 O O . VAL A 1 180 ? -12.476 -6.659 4.597 1.00 93.31 180 VAL A O 1
ATOM 1324 N N . GLY A 1 181 ? -14.229 -6.706 5.987 1.00 92.56 181 GLY A N 1
ATOM 1325 C CA . GLY A 1 181 ? -15.045 -5.784 5.193 1.00 92.56 181 GLY A CA 1
ATOM 1326 C C . GLY A 1 181 ? -14.380 -4.416 5.016 1.00 92.56 181 GLY A C 1
ATOM 1327 O O . GLY A 1 181 ? -14.298 -3.905 3.898 1.00 92.56 181 GLY A O 1
ATOM 1328 N N . LYS A 1 182 ? -13.824 -3.855 6.096 1.00 94.12 182 LYS A N 1
ATOM 1329 C CA . LYS A 1 182 ? -13.064 -2.593 6.065 1.00 94.12 182 LYS A CA 1
ATOM 1330 C C . LYS A 1 182 ? -11.804 -2.692 5.216 1.00 94.12 182 LYS A C 1
ATOM 1332 O O . LYS A 1 182 ? -11.532 -1.797 4.418 1.00 94.12 182 LYS A O 1
ATOM 1337 N N . TYR A 1 183 ? -11.060 -3.786 5.362 1.00 96.00 183 TYR A N 1
ATOM 1338 C CA . TYR A 1 183 ? -9.879 -4.048 4.549 1.00 96.00 183 TYR A CA 1
ATOM 1339 C C . TYR A 1 183 ? -10.219 -4.105 3.055 1.00 96.00 183 TYR A C 1
ATOM 1341 O O . TYR A 1 183 ? -9.576 -3.427 2.258 1.00 96.00 183 TYR A O 1
ATOM 1349 N N . LEU A 1 184 ? -11.262 -4.850 2.676 1.00 95.62 184 LEU A N 1
ATOM 1350 C CA . LEU A 1 184 ? -11.689 -4.979 1.282 1.00 95.62 184 LEU A CA 1
ATOM 1351 C C . LEU A 1 184 ? -12.191 -3.655 0.697 1.00 95.62 184 LEU A C 1
ATOM 1353 O O . LEU A 1 184 ? -11.870 -3.348 -0.449 1.00 95.62 184 LEU A O 1
ATOM 1357 N N . GLY A 1 185 ? -12.924 -2.846 1.470 1.00 93.75 185 GLY A N 1
ATOM 1358 C CA . GLY A 1 185 ? -13.341 -1.507 1.039 1.00 93.75 185 GLY A CA 1
ATOM 1359 C C . GLY A 1 185 ? -12.148 -0.587 0.750 1.00 93.75 185 GLY A C 1
ATOM 1360 O O . GLY A 1 185 ? -12.104 0.070 -0.291 1.00 93.75 185 GLY A O 1
ATOM 1361 N N . ALA A 1 186 ? -11.144 -0.593 1.629 1.00 94.50 186 ALA A N 1
ATOM 1362 C CA . ALA A 1 186 ? -9.913 0.175 1.447 1.00 94.50 186 ALA A CA 1
ATOM 1363 C C . ALA A 1 186 ? -9.066 -0.337 0.273 1.00 94.50 186 ALA A C 1
ATOM 1365 O O . ALA A 1 186 ? -8.550 0.456 -0.515 1.00 94.50 186 ALA A O 1
ATOM 1366 N N . MET A 1 187 ? -8.961 -1.659 0.123 1.00 95.75 187 MET A N 1
ATOM 1367 C CA . MET A 1 187 ? -8.248 -2.291 -0.983 1.00 95.75 187 MET A CA 1
ATOM 1368 C C . MET A 1 187 ? -8.919 -1.985 -2.327 1.00 95.75 187 MET A C 1
ATOM 1370 O O . MET A 1 187 ? -8.235 -1.693 -3.303 1.00 95.75 187 MET A O 1
ATOM 1374 N N . ALA A 1 188 ? -10.252 -1.978 -2.382 1.00 94.56 188 ALA A N 1
ATOM 1375 C CA . ALA A 1 188 ? -10.991 -1.604 -3.583 1.00 94.56 188 ALA A CA 1
ATOM 1376 C C . ALA A 1 188 ? -10.708 -0.151 -3.999 1.00 94.56 188 ALA A C 1
ATOM 1378 O O . ALA A 1 188 ? -10.494 0.105 -5.182 1.00 94.56 188 ALA A O 1
ATOM 1379 N N . LEU A 1 189 ? -10.634 0.788 -3.046 1.00 92.81 189 LEU A N 1
ATOM 1380 C CA . LEU A 1 189 ? -10.240 2.168 -3.345 1.00 92.81 189 LEU A CA 1
ATOM 1381 C C . LEU A 1 189 ? -8.786 2.257 -3.829 1.00 92.81 189 LEU A C 1
ATOM 1383 O O . LEU A 1 189 ? -8.500 2.975 -4.786 1.00 92.81 189 LEU A O 1
ATOM 1387 N N . TYR A 1 190 ? -7.874 1.516 -3.194 1.00 94.56 190 TYR A N 1
ATOM 1388 C CA . TYR A 1 190 ? -6.476 1.445 -3.614 1.00 94.56 190 TYR A CA 1
ATOM 1389 C C . TYR A 1 190 ? -6.350 0.941 -5.061 1.00 94.56 190 TYR A C 1
ATOM 1391 O O . TYR A 1 190 ? -5.694 1.579 -5.882 1.00 94.56 190 TYR A O 1
ATOM 1399 N N . VAL A 1 191 ? -7.039 -0.150 -5.409 1.00 94.69 191 VAL A N 1
ATOM 1400 C CA . VAL A 1 191 ? -7.073 -0.683 -6.781 1.00 94.69 191 VAL A CA 1
ATOM 1401 C C . VAL A 1 191 ? -7.715 0.316 -7.746 1.00 94.69 191 VAL A C 1
ATOM 1403 O O . VAL A 1 191 ? -7.184 0.536 -8.833 1.00 94.69 191 VAL A O 1
ATOM 1406 N N . ALA A 1 192 ? -8.811 0.970 -7.352 1.00 93.06 192 ALA A N 1
ATOM 1407 C CA . ALA A 1 192 ? -9.477 1.978 -8.176 1.00 93.06 192 ALA A CA 1
ATOM 1408 C C . ALA A 1 192 ? -8.566 3.173 -8.499 1.00 93.06 192 ALA A C 1
ATOM 1410 O O . ALA A 1 192 ? -8.637 3.711 -9.600 1.00 93.06 192 ALA A O 1
ATOM 1411 N N . ALA A 1 193 ? -7.682 3.562 -7.580 1.00 92.19 193 ALA A N 1
ATOM 1412 C CA . ALA A 1 193 ? -6.708 4.625 -7.808 1.00 92.19 193 ALA A CA 1
ATOM 1413 C C . ALA A 1 193 ? -5.592 4.223 -8.792 1.00 92.19 193 ALA A C 1
ATOM 1415 O O . ALA A 1 193 ? -5.091 5.071 -9.530 1.00 92.19 193 ALA A O 1
ATOM 1416 N N . TRP A 1 194 ? -5.225 2.939 -8.839 1.00 93.31 194 TRP A N 1
ATOM 1417 C CA . TRP A 1 194 ? -4.239 2.406 -9.786 1.00 93.31 194 TRP A CA 1
ATOM 1418 C C . TRP A 1 194 ? -4.820 2.078 -11.161 1.00 93.31 194 TRP A C 1
ATOM 1420 O O . TRP A 1 194 ? -4.090 2.130 -12.149 1.00 93.31 194 TRP A O 1
ATOM 1430 N N . LEU A 1 195 ? -6.113 1.772 -11.261 1.00 93.50 195 LEU A N 1
ATOM 1431 C CA . LEU A 1 195 ? -6.764 1.350 -12.505 1.00 93.50 195 LEU A CA 1
ATOM 1432 C C . LEU A 1 195 ? -6.528 2.309 -13.694 1.00 93.50 195 LEU A C 1
ATOM 1434 O O . LEU A 1 195 ? -6.183 1.821 -14.771 1.00 93.50 195 LEU A O 1
ATOM 1438 N N . PRO A 1 196 ? -6.596 3.648 -13.542 1.00 92.25 196 PRO A N 1
ATOM 1439 C CA . PRO A 1 196 ? -6.314 4.5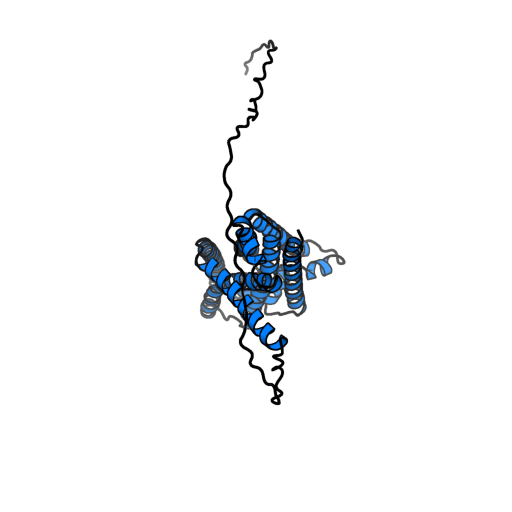73 -14.641 1.00 92.25 196 PRO A CA 1
ATOM 1440 C C . PRO A 1 196 ? -4.891 4.472 -15.198 1.00 92.25 196 PRO A C 1
ATOM 1442 O O . PRO A 1 196 ? -4.667 4.786 -16.363 1.00 92.25 196 PRO A O 1
ATOM 1445 N N . THR A 1 197 ? -3.922 4.003 -14.407 1.00 91.25 197 THR A N 1
ATOM 1446 C CA . THR A 1 197 ? -2.531 3.862 -14.866 1.00 91.25 197 THR A CA 1
ATOM 1447 C C . THR A 1 197 ? -2.365 2.793 -15.946 1.00 91.25 197 THR A C 1
ATOM 1449 O O . THR A 1 197 ? -1.395 2.838 -16.696 1.00 91.25 197 THR A O 1
ATOM 1452 N N . VAL A 1 198 ? -3.323 1.868 -16.087 1.00 90.44 198 VAL A N 1
ATOM 1453 C CA . VAL A 1 198 ? -3.332 0.879 -17.179 1.00 90.44 198 VAL A CA 1
ATOM 1454 C C . VAL A 1 198 ? -3.370 1.579 -18.539 1.00 90.44 198 VAL A C 1
ATOM 1456 O O . VAL A 1 198 ? -2.738 1.122 -19.492 1.00 90.44 198 VAL A O 1
ATOM 1459 N N . PHE A 1 199 ? -4.027 2.742 -18.618 1.00 89.69 199 PHE A N 1
ATOM 1460 C CA . PHE A 1 199 ? -4.018 3.578 -19.816 1.00 89.69 199 PHE A CA 1
ATOM 1461 C C . PHE A 1 199 ? -2.607 4.068 -20.173 1.00 89.69 199 PHE A C 1
ATOM 1463 O O . PHE A 1 199 ? -2.270 4.152 -21.350 1.00 89.69 199 PHE A O 1
ATOM 1470 N N . TYR A 1 200 ? -1.755 4.339 -19.178 1.00 87.31 200 TYR A N 1
ATOM 1471 C CA . TYR A 1 200 ? -0.370 4.763 -19.408 1.00 87.31 200 TYR A CA 1
ATOM 1472 C C . TYR A 1 200 ? 0.445 3.636 -20.042 1.00 87.31 200 TYR A C 1
ATOM 1474 O O . TYR A 1 200 ? 1.160 3.855 -21.017 1.00 87.31 200 TYR A O 1
ATOM 1482 N N . VAL A 1 201 ? 0.291 2.408 -19.543 1.00 85.62 201 VAL A N 1
ATOM 1483 C CA . VAL A 1 201 ? 0.961 1.239 -20.126 1.00 85.62 201 VAL A CA 1
ATOM 1484 C C . VAL A 1 201 ? 0.490 0.996 -21.556 1.00 85.62 201 VAL A C 1
ATOM 1486 O O . VAL A 1 201 ? 1.318 0.777 -22.437 1.00 85.62 201 VAL A O 1
ATOM 1489 N N . TRP A 1 202 ? -0.817 1.095 -21.805 1.00 86.81 202 TRP A N 1
ATOM 1490 C CA . TRP A 1 202 ? -1.363 1.004 -23.156 1.00 86.81 202 TRP A CA 1
ATOM 1491 C C . TRP A 1 202 ? -0.775 2.080 -24.080 1.00 86.81 202 TRP A C 1
ATOM 1493 O O . TRP A 1 202 ? -0.282 1.749 -25.156 1.00 86.81 202 TRP 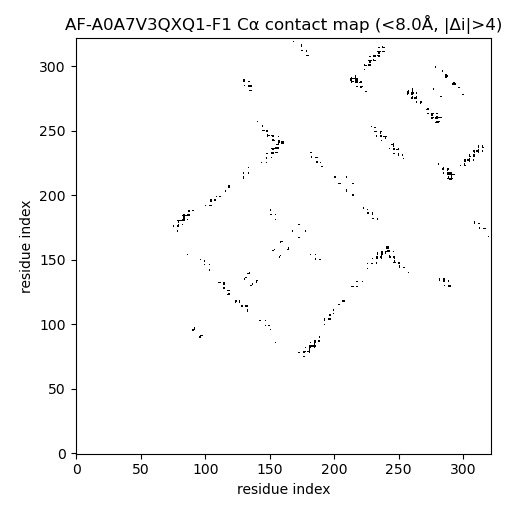A O 1
ATOM 1503 N N . ALA A 1 203 ? -0.720 3.339 -23.641 1.00 86.00 203 ALA A N 1
ATOM 1504 C CA . ALA A 1 203 ? -0.122 4.426 -24.413 1.00 86.00 203 ALA A CA 1
ATOM 1505 C C . ALA A 1 203 ? 1.373 4.191 -24.716 1.00 86.00 203 ALA A C 1
ATOM 1507 O O . ALA A 1 203 ? 1.829 4.511 -25.811 1.00 86.00 203 ALA A O 1
ATOM 1508 N N . LEU A 1 204 ? 2.135 3.576 -23.801 1.00 82.81 204 LEU A N 1
ATOM 1509 C CA . LEU A 1 204 ? 3.550 3.234 -24.026 1.00 82.81 204 LEU A CA 1
ATOM 1510 C C . LEU A 1 204 ? 3.767 2.212 -25.143 1.00 82.81 204 LEU A C 1
ATOM 1512 O O . LEU A 1 204 ? 4.808 2.268 -25.798 1.00 82.81 204 LEU A O 1
ATOM 1516 N N . THR A 1 205 ? 2.801 1.323 -25.401 1.00 80.94 205 THR A N 1
ATOM 1517 C CA . THR A 1 205 ? 2.912 0.338 -26.494 1.00 80.94 205 THR A CA 1
ATOM 1518 C C . THR A 1 205 ? 3.023 0.986 -27.876 1.00 80.94 205 THR A C 1
ATOM 1520 O O . THR A 1 205 ? 3.550 0.366 -28.796 1.00 80.94 205 THR A O 1
ATOM 1523 N N . ALA A 1 206 ? 2.587 2.242 -28.022 1.00 79.06 206 ALA A N 1
ATOM 1524 C CA . ALA A 1 206 ? 2.723 2.998 -29.264 1.00 79.06 206 ALA A CA 1
ATOM 1525 C C . ALA A 1 206 ? 4.146 3.540 -29.500 1.00 79.06 206 ALA A C 1
ATOM 1527 O O . ALA A 1 206 ? 4.510 3.809 -30.642 1.00 79.06 206 ALA A O 1
ATOM 1528 N N . TYR A 1 207 ? 4.949 3.706 -28.443 1.00 72.69 207 TYR A N 1
ATOM 1529 C CA . TYR A 1 207 ? 6.275 4.339 -28.508 1.00 72.69 207 TYR A CA 1
ATOM 1530 C C . TYR A 1 207 ? 7.428 3.349 -28.324 1.00 72.69 207 TYR A C 1
ATOM 1532 O O . TYR A 1 207 ? 8.543 3.616 -28.763 1.00 72.69 207 TYR A O 1
ATOM 1540 N N . SER A 1 208 ? 7.187 2.215 -27.663 1.00 72.81 208 SER A N 1
ATOM 1541 C CA . SER A 1 208 ? 8.205 1.197 -27.419 1.00 72.81 208 SER A CA 1
ATOM 1542 C C . SER A 1 208 ? 7.599 -0.200 -27.362 1.00 72.81 208 SER A C 1
ATOM 1544 O O . SER A 1 208 ? 6.415 -0.379 -27.071 1.00 72.81 208 SER A O 1
ATOM 1546 N N . LYS A 1 209 ? 8.434 -1.213 -27.608 1.00 76.00 209 LYS A N 1
ATOM 1547 C CA . LYS A 1 209 ? 8.056 -2.611 -27.419 1.00 76.00 209 LYS A CA 1
ATOM 1548 C C . LYS A 1 209 ? 7.973 -2.887 -25.919 1.00 76.00 209 LYS A C 1
ATOM 1550 O O . LYS A 1 209 ? 8.983 -3.093 -25.254 1.00 76.00 209 LYS A O 1
ATOM 1555 N N . VAL A 1 210 ? 6.757 -2.845 -25.386 1.00 78.31 210 VAL A N 1
ATOM 1556 C CA . VAL A 1 210 ? 6.489 -3.162 -23.983 1.00 78.31 210 VAL A CA 1
ATOM 1557 C C . VAL A 1 210 ? 6.309 -4.668 -23.839 1.00 78.31 210 VAL A C 1
ATOM 1559 O O . VAL A 1 210 ? 5.378 -5.247 -24.399 1.00 78.31 210 VAL A O 1
ATOM 1562 N N . ASP A 1 211 ? 7.179 -5.299 -23.058 1.00 84.25 211 ASP A N 1
ATOM 1563 C CA . ASP A 1 211 ? 7.027 -6.707 -22.712 1.00 84.25 211 ASP A CA 1
ATOM 1564 C C . ASP A 1 211 ? 5.901 -6.891 -21.685 1.00 84.25 211 ASP A C 1
ATOM 1566 O O . ASP A 1 211 ? 5.869 -6.246 -20.634 1.00 84.25 211 ASP A O 1
ATOM 1570 N N . ALA A 1 212 ? 4.982 -7.817 -21.966 1.00 85.00 212 ALA A N 1
ATOM 1571 C CA . ALA A 1 212 ? 3.835 -8.086 -21.096 1.00 85.00 212 ALA A CA 1
ATOM 1572 C C . ALA A 1 212 ? 4.237 -8.673 -19.728 1.00 85.00 212 ALA A C 1
ATOM 1574 O O . ALA A 1 212 ? 3.545 -8.447 -18.738 1.00 85.00 212 ALA A O 1
ATOM 1575 N N . GLY A 1 213 ? 5.364 -9.393 -19.655 1.00 89.12 213 GLY A N 1
ATOM 1576 C CA . GLY A 1 213 ? 5.861 -10.006 -18.416 1.00 89.12 213 GLY A CA 1
ATOM 1577 C C . GLY A 1 213 ? 6.123 -8.976 -17.307 1.00 89.12 213 GLY A C 1
ATOM 1578 O O . GLY A 1 213 ? 5.449 -9.026 -16.277 1.00 89.12 213 GLY A O 1
ATOM 1579 N N . PRO A 1 214 ? 7.036 -8.007 -17.518 1.00 90.50 214 PRO A N 1
ATOM 1580 C CA . PRO A 1 214 ? 7.281 -6.897 -16.593 1.00 90.50 214 PRO A CA 1
ATOM 1581 C C . PRO A 1 214 ? 6.042 -6.074 -16.226 1.00 90.50 214 PRO A C 1
ATOM 1583 O O . PRO A 1 214 ? 5.926 -5.631 -15.088 1.00 90.50 214 PRO A O 1
ATOM 1586 N N . VAL A 1 215 ? 5.096 -5.892 -17.154 1.00 91.50 215 VAL A N 1
ATOM 1587 C CA . VAL A 1 215 ? 3.840 -5.173 -16.881 1.00 91.50 215 VAL A CA 1
ATOM 1588 C C . VAL A 1 215 ? 2.983 -5.926 -15.867 1.00 91.50 215 VAL A C 1
ATOM 1590 O O . VAL A 1 215 ? 2.591 -5.365 -14.844 1.00 91.50 215 VAL A O 1
ATOM 1593 N N . ILE A 1 216 ? 2.688 -7.200 -16.140 1.00 92.38 216 ILE A N 1
ATOM 1594 C CA . ILE A 1 216 ? 1.817 -8.017 -15.285 1.00 92.38 216 ILE A CA 1
ATOM 1595 C C . ILE A 1 216 ? 2.473 -8.220 -13.917 1.00 92.38 216 ILE A C 1
ATOM 1597 O O . ILE A 1 216 ? 1.821 -8.054 -12.886 1.00 92.38 216 ILE A O 1
ATOM 1601 N N . ALA A 1 217 ? 3.772 -8.527 -13.901 1.00 93.38 217 ALA A N 1
ATOM 1602 C CA . ALA A 1 217 ? 4.535 -8.682 -12.670 1.00 93.38 217 ALA A CA 1
ATOM 1603 C C . ALA A 1 217 ? 4.614 -7.367 -11.878 1.00 93.38 217 ALA A C 1
ATOM 1605 O O . ALA A 1 217 ? 4.426 -7.388 -10.665 1.00 93.38 217 ALA A O 1
ATOM 1606 N N . GLY A 1 218 ? 4.808 -6.224 -12.544 1.00 93.25 218 GLY A N 1
ATOM 1607 C CA . GLY A 1 218 ? 4.802 -4.900 -11.922 1.00 93.25 218 GLY A CA 1
ATOM 1608 C C . GLY A 1 218 ? 3.483 -4.599 -11.212 1.00 93.25 218 GLY A C 1
ATOM 1609 O O . GLY A 1 218 ? 3.488 -4.284 -10.023 1.00 93.25 218 GLY A O 1
ATOM 1610 N N . TYR A 1 219 ? 2.344 -4.785 -11.886 1.00 94.88 219 TYR A N 1
ATOM 1611 C CA . TYR A 1 219 ? 1.026 -4.605 -11.263 1.00 94.88 219 TYR A CA 1
ATOM 1612 C C . TYR A 1 219 ? 0.757 -5.591 -10.124 1.00 94.88 219 TYR A C 1
ATOM 1614 O O . TYR A 1 219 ? 0.179 -5.204 -9.109 1.00 94.88 219 TYR A O 1
ATOM 1622 N N . LEU A 1 220 ? 1.205 -6.842 -10.254 1.00 95.25 220 LEU A N 1
ATOM 1623 C CA . LEU A 1 220 ? 1.127 -7.822 -9.173 1.00 95.25 220 LEU A CA 1
ATOM 1624 C C . LEU A 1 220 ? 1.955 -7.378 -7.955 1.00 95.25 220 LEU A C 1
ATOM 1626 O O . LEU A 1 220 ? 1.475 -7.467 -6.827 1.00 95.25 220 LEU A O 1
ATOM 1630 N N . GLY A 1 221 ? 3.162 -6.853 -8.177 1.00 94.38 221 GLY A N 1
ATOM 1631 C CA . GLY A 1 221 ? 4.021 -6.296 -7.133 1.00 94.38 221 GLY A CA 1
ATOM 1632 C C . GLY A 1 221 ? 3.376 -5.106 -6.425 1.00 94.38 221 GLY A C 1
ATOM 1633 O O . GLY A 1 221 ? 3.305 -5.092 -5.196 1.00 94.38 221 GLY A O 1
ATOM 1634 N N . VAL A 1 222 ? 2.816 -4.158 -7.187 1.00 94.69 222 VAL A N 1
ATOM 1635 C CA . VAL A 1 222 ? 2.045 -3.028 -6.639 1.00 94.69 222 VAL A CA 1
ATOM 1636 C C . VAL A 1 222 ? 0.885 -3.532 -5.783 1.00 94.69 222 VAL A C 1
ATOM 1638 O O . VAL A 1 222 ? 0.697 -3.060 -4.665 1.00 94.69 222 VAL A O 1
ATOM 1641 N N . LEU A 1 223 ? 0.124 -4.513 -6.275 1.00 96.12 223 LEU A N 1
ATOM 1642 C CA . LEU A 1 223 ? -1.001 -5.089 -5.545 1.00 96.12 223 LEU A CA 1
ATOM 1643 C C . LEU A 1 223 ? -0.544 -5.747 -4.234 1.00 96.12 223 LEU A C 1
ATOM 1645 O O . LEU A 1 223 ? -1.158 -5.516 -3.199 1.00 96.12 223 LEU A O 1
ATOM 1649 N N . LEU A 1 224 ? 0.533 -6.536 -4.253 1.00 95.56 224 LEU A N 1
ATOM 1650 C CA . LEU A 1 224 ? 1.076 -7.227 -3.076 1.00 95.56 224 LEU A CA 1
ATOM 1651 C C . LEU A 1 224 ? 1.609 -6.264 -2.016 1.00 95.56 224 LEU A C 1
ATOM 1653 O O . LEU A 1 224 ? 1.280 -6.401 -0.835 1.00 95.56 224 LEU A O 1
ATOM 1657 N N . VAL A 1 225 ? 2.401 -5.277 -2.431 1.00 95.44 225 VAL A N 1
ATOM 1658 C CA . VAL A 1 225 ? 2.912 -4.236 -1.531 1.00 95.44 225 VAL A CA 1
ATOM 1659 C C . VAL A 1 225 ? 1.753 -3.390 -1.000 1.00 95.44 225 VAL A C 1
ATOM 1661 O O . VAL A 1 225 ? 1.687 -3.117 0.198 1.00 95.44 225 VAL A O 1
ATOM 1664 N N . GLY A 1 226 ? 0.789 -3.052 -1.859 1.00 95.88 226 GLY A N 1
ATOM 1665 C CA . GLY A 1 226 ? -0.441 -2.357 -1.493 1.00 95.88 226 GLY A CA 1
ATOM 1666 C C . GLY A 1 226 ? -1.272 -3.115 -0.460 1.00 95.88 226 GLY A C 1
ATOM 1667 O O . GLY A 1 226 ? -1.676 -2.527 0.540 1.00 95.88 226 GLY A O 1
ATOM 1668 N N . MET A 1 227 ? -1.464 -4.427 -0.635 1.00 96.81 227 MET A N 1
ATOM 1669 C CA . MET A 1 227 ? -2.164 -5.282 0.330 1.00 96.81 227 MET A CA 1
ATOM 1670 C C . MET A 1 227 ? -1.527 -5.209 1.718 1.00 96.81 227 MET A C 1
ATOM 1672 O O . MET A 1 227 ? -2.245 -5.057 2.712 1.00 96.81 227 MET A O 1
ATOM 1676 N N . PHE A 1 228 ? -0.194 -5.265 1.774 1.00 96.88 228 PHE A N 1
ATOM 1677 C CA . PHE A 1 228 ? 0.560 -5.177 3.019 1.00 96.88 228 PHE A CA 1
ATOM 1678 C C . PHE A 1 228 ? 0.431 -3.792 3.664 1.00 96.88 228 PHE A C 1
ATOM 1680 O O . PHE A 1 228 ? 0.140 -3.675 4.855 1.00 96.88 228 PHE A O 1
ATOM 1687 N N . PHE A 1 229 ? 0.565 -2.732 2.869 1.00 96.50 229 PHE A N 1
ATOM 1688 C CA . PHE A 1 229 ? 0.478 -1.350 3.338 1.00 96.50 229 PHE A CA 1
ATOM 1689 C C . PHE A 1 229 ? -0.921 -1.012 3.862 1.00 96.50 229 PHE A C 1
ATOM 1691 O O . PHE A 1 229 ? -1.059 -0.453 4.953 1.00 96.50 229 PHE A O 1
ATOM 1698 N N . VAL A 1 230 ? -1.972 -1.411 3.142 1.00 97.06 230 VAL A N 1
ATOM 1699 C CA . VAL A 1 230 ? -3.364 -1.215 3.566 1.00 97.06 230 VAL A CA 1
ATOM 1700 C C . VAL A 1 230 ? -3.656 -1.975 4.865 1.00 97.06 230 VAL A C 1
ATOM 1702 O O . VAL A 1 230 ? -4.350 -1.441 5.730 1.00 97.06 230 VAL A O 1
ATOM 1705 N N . ALA A 1 231 ? -3.092 -3.173 5.061 1.00 97.31 231 ALA A N 1
ATOM 1706 C CA . ALA A 1 231 ? -3.250 -3.922 6.310 1.00 97.31 231 ALA A CA 1
ATOM 1707 C C . ALA A 1 231 ? -2.606 -3.197 7.504 1.00 97.31 231 ALA A C 1
ATOM 1709 O O . ALA A 1 231 ? -3.239 -3.065 8.554 1.00 97.31 231 ALA A O 1
ATOM 1710 N N . ILE A 1 232 ? -1.396 -2.651 7.330 1.00 97.00 232 ILE A N 1
ATOM 1711 C CA . ILE A 1 232 ? -0.734 -1.805 8.339 1.00 97.00 232 ILE A CA 1
ATOM 1712 C C . ILE A 1 232 ? -1.602 -0.587 8.661 1.00 97.00 232 ILE A C 1
ATOM 1714 O O . ILE A 1 232 ? -1.847 -0.277 9.827 1.00 97.00 232 ILE A O 1
ATOM 1718 N N . GLY A 1 233 ? -2.094 0.098 7.628 1.00 95.81 233 GLY A N 1
ATOM 1719 C CA . GLY A 1 233 ? -2.918 1.288 7.788 1.00 95.81 233 GLY A CA 1
ATOM 1720 C C . GLY A 1 233 ? -4.261 1.020 8.467 1.00 95.81 233 GLY A C 1
ATOM 1721 O O . GLY A 1 233 ? -4.728 1.854 9.245 1.00 95.81 233 GLY A O 1
ATOM 1722 N N . LEU A 1 234 ? -4.878 -0.137 8.220 1.00 95.69 234 LEU A N 1
ATOM 1723 C CA . LEU A 1 234 ? -6.075 -0.564 8.938 1.00 95.69 234 LEU A CA 1
ATOM 1724 C C . LEU A 1 234 ? -5.755 -0.831 10.411 1.00 95.69 234 LEU A C 1
ATOM 1726 O O . LEU A 1 234 ? -6.456 -0.321 11.284 1.00 95.69 234 LEU A O 1
ATOM 1730 N N . PHE A 1 235 ? -4.681 -1.568 10.701 1.00 95.88 235 PHE A N 1
ATOM 1731 C CA . PHE A 1 235 ? -4.248 -1.835 12.072 1.00 95.88 235 PHE A CA 1
ATOM 1732 C C . PHE A 1 235 ? -4.032 -0.541 12.872 1.00 95.88 235 PHE A C 1
ATOM 1734 O O . PHE A 1 235 ? -4.610 -0.379 13.949 1.00 95.88 235 PHE A O 1
ATOM 1741 N N . THR A 1 236 ? -3.275 0.429 12.347 1.00 95.12 236 THR A N 1
ATOM 1742 C CA . THR A 1 236 ? -3.024 1.690 13.069 1.00 95.12 236 THR A CA 1
ATOM 1743 C C . THR A 1 236 ? -4.293 2.526 13.255 1.00 95.12 236 THR A C 1
ATOM 1745 O O . THR A 1 236 ? -4.468 3.159 14.304 1.00 95.12 236 THR A O 1
ATOM 1748 N N . SER A 1 237 ? -5.215 2.487 12.289 1.00 94.19 237 SER A N 1
ATOM 1749 C CA . SER A 1 237 ? -6.552 3.093 12.376 1.00 94.19 237 SER A CA 1
ATOM 1750 C C . SER A 1 237 ? -7.405 2.446 13.474 1.00 94.19 237 SER A C 1
ATOM 1752 O O . SER A 1 237 ? -8.058 3.141 14.256 1.00 94.19 237 SER A O 1
ATOM 1754 N N . LEU A 1 238 ? -7.317 1.121 13.626 1.00 91.75 238 LEU A N 1
ATOM 1755 C CA . LEU A 1 238 ? -7.973 0.355 14.688 1.00 91.75 238 LEU A CA 1
ATOM 1756 C C . LEU A 1 238 ? -7.278 0.464 16.051 1.00 91.75 238 LEU A C 1
ATOM 1758 O O . LEU A 1 238 ? -7.881 0.143 17.070 1.00 91.75 238 LEU A O 1
ATOM 1762 N N . VAL A 1 239 ? -6.059 0.972 16.164 1.00 91.06 239 VAL A N 1
ATOM 1763 C CA . VAL A 1 239 ? -5.461 1.259 17.485 1.00 91.06 239 VAL A CA 1
ATOM 1764 C C . VAL A 1 239 ? -5.765 2.697 17.924 1.00 91.06 239 VAL A C 1
ATOM 1766 O O . VAL A 1 239 ? -6.040 2.955 19.099 1.00 91.06 239 VAL A O 1
ATOM 1769 N N . SER A 1 240 ? -5.860 3.619 16.971 1.00 89.56 240 SER A N 1
ATOM 1770 C CA . SER A 1 240 ? -5.957 5.061 17.219 1.00 89.56 240 SER A CA 1
ATOM 1771 C C . SER A 1 240 ? -7.383 5.561 17.468 1.00 89.56 240 SER A C 1
ATOM 1773 O O . SER A 1 240 ? -8.353 5.046 16.917 1.00 89.56 240 SER A O 1
ATOM 1775 N N . LYS A 1 241 ? -7.535 6.598 18.302 1.00 85.31 241 LYS A N 1
ATOM 1776 C CA . LYS A 1 241 ? -8.828 7.287 18.522 1.00 85.31 241 LYS A CA 1
ATOM 1777 C C . LYS A 1 241 ? -9.034 8.499 17.605 1.00 85.31 241 LYS A C 1
ATOM 1779 O O . LYS A 1 241 ? -10.161 8.936 17.423 1.00 85.31 241 LYS A O 1
ATOM 1784 N N . ASN A 1 242 ? -7.952 9.045 17.050 1.00 88.69 242 ASN A N 1
ATOM 1785 C CA . ASN A 1 242 ? -7.957 10.234 16.202 1.00 88.69 242 ASN A CA 1
ATOM 1786 C C . ASN A 1 242 ? -7.387 9.881 14.819 1.00 88.69 242 ASN A C 1
ATOM 1788 O O . ASN A 1 242 ? -6.338 9.241 14.746 1.00 88.69 242 ASN A O 1
ATOM 1792 N N . GLN A 1 243 ? -8.061 10.319 13.749 1.00 90.31 243 GLN A N 1
ATOM 1793 C CA . GLN A 1 243 ? -7.652 10.110 12.352 1.00 90.31 243 GLN A CA 1
ATOM 1794 C C . GLN A 1 243 ? -6.231 10.620 12.088 1.00 90.31 243 GLN A C 1
ATOM 1796 O O . GLN A 1 243 ? -5.444 9.932 11.448 1.00 90.31 243 GLN A O 1
ATOM 1801 N N . VAL A 1 244 ? -5.870 11.783 12.642 1.00 91.00 244 VAL A N 1
ATOM 1802 C CA . VAL A 1 244 ? -4.532 12.367 12.450 1.00 91.00 244 VAL A CA 1
ATOM 1803 C C . VAL A 1 244 ? -3.459 11.482 13.086 1.00 91.00 244 VAL A C 1
ATOM 1805 O O . VAL A 1 244 ? -2.445 11.186 12.464 1.00 91.00 244 VAL A O 1
ATOM 1808 N N . VAL A 1 245 ? -3.708 10.990 14.302 1.00 92.12 245 VAL A N 1
ATOM 1809 C CA . VAL A 1 245 ? -2.774 10.094 15.003 1.00 92.12 245 VAL A CA 1
ATOM 1810 C C . VAL A 1 245 ? -2.651 8.754 14.272 1.00 92.12 245 VAL A C 1
ATOM 1812 O O . VAL A 1 245 ? -1.543 8.247 14.118 1.00 92.12 245 VAL A O 1
ATOM 1815 N N . ALA A 1 246 ? -3.762 8.214 13.757 1.00 93.06 246 ALA A N 1
ATOM 1816 C CA . ALA A 1 246 ? -3.757 7.001 12.938 1.00 93.06 246 ALA A CA 1
ATOM 1817 C C . ALA A 1 246 ? -2.879 7.151 11.690 1.00 93.06 246 ALA A C 1
ATOM 1819 O O . ALA A 1 246 ? -2.086 6.259 11.379 1.00 93.06 246 ALA A O 1
ATOM 1820 N N . ALA A 1 247 ? -3.012 8.289 11.002 1.00 92.62 247 ALA A N 1
ATOM 1821 C CA . ALA A 1 247 ? -2.253 8.594 9.801 1.00 92.62 247 ALA A CA 1
ATOM 1822 C C . ALA A 1 247 ? -0.754 8.728 10.100 1.00 92.62 247 ALA A C 1
ATOM 1824 O O . ALA A 1 247 ? 0.054 8.112 9.411 1.00 92.62 247 ALA A O 1
ATOM 1825 N N . ILE A 1 248 ? -0.384 9.459 11.159 1.00 95.19 248 ILE A N 1
ATOM 1826 C CA . ILE A 1 248 ? 1.019 9.634 11.573 1.00 95.19 248 ILE A CA 1
ATOM 1827 C C . ILE A 1 248 ? 1.655 8.289 11.936 1.00 95.19 248 ILE A C 1
ATOM 1829 O O . ILE A 1 248 ? 2.765 8.004 11.496 1.00 95.19 248 ILE A O 1
ATOM 1833 N N . LEU A 1 249 ? 0.957 7.438 12.696 1.00 95.19 249 LEU A N 1
ATOM 1834 C CA . LEU A 1 249 ? 1.466 6.111 13.056 1.00 95.19 249 LEU A CA 1
ATOM 1835 C C . LEU A 1 249 ? 1.622 5.203 11.833 1.00 95.19 249 LEU A C 1
ATOM 1837 O O . LEU A 1 249 ? 2.633 4.517 11.716 1.00 95.19 249 LEU A O 1
ATOM 1841 N N . CYS A 1 250 ? 0.653 5.216 10.912 1.00 96.31 250 CYS A N 1
ATOM 1842 C CA . CYS A 1 250 ? 0.763 4.478 9.653 1.00 96.31 250 CYS A CA 1
ATOM 1843 C C . CYS A 1 250 ? 1.984 4.949 8.859 1.00 96.31 250 CYS A C 1
ATOM 1845 O O . CYS A 1 250 ? 2.843 4.144 8.511 1.00 96.31 250 CYS A O 1
ATOM 1847 N N . PHE A 1 251 ? 2.094 6.262 8.650 1.00 96.12 251 PHE A N 1
ATOM 1848 C CA . PHE A 1 251 ? 3.202 6.876 7.932 1.00 96.12 251 PHE A CA 1
ATOM 1849 C C . PHE A 1 251 ? 4.552 6.527 8.565 1.00 96.12 251 PHE A C 1
ATOM 1851 O O . PHE A 1 251 ? 5.468 6.140 7.850 1.00 96.12 251 PHE A O 1
ATOM 1858 N N . ALA A 1 252 ? 4.670 6.594 9.894 1.00 96.25 252 ALA A N 1
ATOM 1859 C CA . ALA A 1 252 ? 5.898 6.254 10.605 1.00 96.25 252 ALA A CA 1
ATOM 1860 C C . ALA A 1 252 ? 6.310 4.788 10.390 1.00 96.25 252 ALA A C 1
ATOM 1862 O O . ALA A 1 252 ? 7.471 4.524 10.092 1.00 96.25 252 ALA A O 1
ATOM 1863 N N . ILE A 1 253 ? 5.372 3.837 10.483 1.00 96.06 253 ILE A N 1
ATOM 1864 C CA . ILE A 1 253 ? 5.665 2.411 10.256 1.00 96.06 253 ILE A CA 1
ATOM 1865 C C . ILE A 1 253 ? 6.093 2.170 8.804 1.00 96.06 253 ILE A C 1
ATOM 1867 O O . ILE A 1 253 ? 7.092 1.495 8.560 1.00 96.06 253 ILE A O 1
ATOM 1871 N N . LEU A 1 254 ? 5.371 2.743 7.839 1.00 95.44 254 LEU A N 1
ATOM 1872 C CA . LEU A 1 254 ? 5.704 2.608 6.420 1.00 95.44 254 LEU A CA 1
ATOM 1873 C C . LEU A 1 254 ? 7.059 3.248 6.090 1.00 95.44 254 LEU A C 1
ATOM 1875 O O . LEU A 1 254 ? 7.859 2.659 5.365 1.00 95.44 254 LEU A O 1
ATOM 1879 N N . LEU A 1 255 ? 7.352 4.417 6.664 1.00 94.56 255 LEU A N 1
ATOM 1880 C CA . LEU A 1 255 ? 8.640 5.085 6.511 1.00 94.56 255 LEU A CA 1
ATOM 1881 C C . LEU A 1 255 ? 9.782 4.230 7.073 1.00 94.56 255 LEU A C 1
ATOM 1883 O O . LEU A 1 255 ? 10.812 4.108 6.419 1.00 94.56 255 LEU A O 1
ATOM 1887 N N . LEU A 1 256 ? 9.599 3.606 8.242 1.00 93.88 256 LEU A N 1
ATOM 1888 C CA . LEU A 1 256 ? 10.596 2.702 8.823 1.00 93.88 256 LEU A CA 1
ATOM 1889 C C . LEU A 1 256 ? 10.862 1.487 7.925 1.00 93.88 256 LEU A C 1
ATOM 1891 O O . LEU A 1 256 ? 12.021 1.130 7.728 1.00 93.88 256 LEU A O 1
ATOM 1895 N N . LEU A 1 257 ? 9.825 0.889 7.328 1.00 91.94 257 LEU A N 1
ATOM 1896 C CA . LEU A 1 257 ? 9.989 -0.227 6.384 1.00 91.94 257 LEU A CA 1
ATOM 1897 C C . LEU A 1 257 ? 10.817 0.169 5.152 1.00 91.94 257 LEU A C 1
ATOM 1899 O O . LEU A 1 257 ? 11.697 -0.577 4.716 1.00 91.94 257 LEU A O 1
ATOM 1903 N N . ILE A 1 258 ? 10.586 1.366 4.611 1.00 90.44 258 ILE A N 1
ATOM 1904 C CA . ILE A 1 258 ? 11.383 1.875 3.488 1.00 90.44 258 ILE A CA 1
ATOM 1905 C C . ILE A 1 258 ? 12.793 2.267 3.926 1.00 90.44 258 ILE A C 1
ATOM 1907 O O . ILE A 1 258 ? 13.747 2.031 3.188 1.00 90.44 258 ILE A O 1
ATOM 1911 N N . LEU A 1 259 ? 12.968 2.782 5.141 1.00 90.19 259 LEU A N 1
ATOM 1912 C CA . LEU A 1 259 ? 14.295 3.089 5.663 1.00 90.19 259 LEU A CA 1
ATOM 1913 C C . LEU A 1 259 ? 15.150 1.823 5.819 1.00 90.19 259 LEU A C 1
ATOM 1915 O O . LEU A 1 259 ? 16.334 1.862 5.505 1.00 90.19 259 LEU A O 1
ATOM 1919 N N . ILE A 1 260 ? 14.556 0.687 6.206 1.00 89.56 260 ILE A N 1
ATOM 1920 C CA . ILE A 1 260 ? 15.239 -0.622 6.208 1.00 89.56 260 ILE A CA 1
ATOM 1921 C C . ILE A 1 260 ? 15.690 -1.006 4.793 1.00 89.56 260 ILE A C 1
ATOM 1923 O O . ILE A 1 260 ? 16.816 -1.468 4.601 1.00 89.56 260 ILE A O 1
ATOM 1927 N N . SER A 1 261 ? 14.846 -0.757 3.790 1.00 87.56 261 SER A N 1
ATOM 1928 C CA . SER A 1 261 ? 15.193 -1.001 2.383 1.00 87.56 261 SER A CA 1
ATOM 1929 C C . SER A 1 261 ? 16.411 -0.161 1.972 1.00 87.56 261 SER A C 1
ATOM 1931 O O . SER A 1 261 ? 17.373 -0.687 1.426 1.00 87.56 261 SER A O 1
ATOM 1933 N N . ILE A 1 262 ? 16.449 1.122 2.354 1.00 85.69 262 ILE A N 1
ATOM 1934 C CA . ILE A 1 262 ? 17.607 2.002 2.120 1.00 85.69 262 ILE A CA 1
ATOM 1935 C C . ILE A 1 262 ? 18.853 1.498 2.865 1.00 85.69 262 ILE A C 1
ATOM 1937 O O . ILE A 1 262 ? 19.925 1.416 2.271 1.00 85.69 262 ILE A O 1
ATOM 1941 N N . LEU A 1 263 ? 18.727 1.109 4.139 1.00 86.69 263 LEU A N 1
ATOM 1942 C CA . LEU A 1 263 ? 19.840 0.576 4.937 1.00 86.69 263 LEU A CA 1
ATOM 1943 C C . LEU A 1 263 ? 20.471 -0.668 4.304 1.00 86.69 263 LEU A C 1
ATOM 1945 O O . LEU A 1 263 ? 21.684 -0.842 4.392 1.00 86.69 263 LEU A O 1
ATOM 1949 N N . THR A 1 264 ? 19.683 -1.489 3.612 1.00 85.62 264 THR A N 1
ATOM 1950 C CA . THR A 1 264 ? 20.177 -2.667 2.879 1.00 85.62 264 THR A CA 1
ATOM 1951 C C . THR A 1 264 ? 21.220 -2.297 1.816 1.00 85.62 264 THR A C 1
ATOM 1953 O O . THR A 1 264 ? 22.147 -3.068 1.570 1.00 85.62 264 THR A O 1
ATOM 1956 N N . PHE A 1 265 ? 21.125 -1.102 1.221 1.00 81.06 265 PHE A N 1
ATOM 1957 C CA . PHE A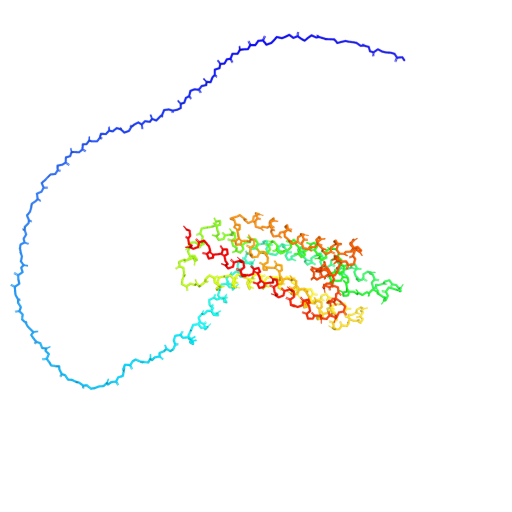 1 265 ? 22.119 -0.594 0.270 1.00 81.06 265 PHE A CA 1
ATOM 1958 C C . PHE A 1 265 ? 23.393 -0.065 0.944 1.00 81.06 265 PHE A C 1
ATOM 1960 O O . PHE A 1 265 ? 24.445 -0.048 0.309 1.00 81.06 265 PHE A O 1
ATOM 1967 N N . LEU A 1 266 ? 23.313 0.364 2.209 1.00 84.81 266 LEU A N 1
ATOM 1968 C CA . LEU A 1 266 ? 24.447 0.912 2.963 1.00 84.81 266 LEU A CA 1
ATOM 1969 C C . LEU A 1 266 ? 25.232 -0.173 3.713 1.00 84.81 266 LEU A C 1
ATOM 1971 O O . LEU A 1 266 ? 26.434 -0.030 3.930 1.00 84.81 266 LEU A O 1
ATOM 1975 N N . VAL A 1 267 ? 24.562 -1.245 4.137 1.00 87.75 267 VAL A N 1
ATOM 1976 C CA . VAL A 1 267 ? 25.179 -2.330 4.903 1.00 87.75 267 VAL A CA 1
ATOM 1977 C C . VAL A 1 267 ? 25.890 -3.302 3.961 1.00 87.75 267 VAL A C 1
ATOM 1979 O O . VAL A 1 267 ? 25.271 -4.048 3.202 1.00 87.75 267 VAL A O 1
ATOM 1982 N N . THR A 1 268 ? 27.218 -3.333 4.053 1.00 84.50 268 THR A N 1
ATOM 1983 C CA . THR A 1 268 ? 28.070 -4.275 3.301 1.00 84.50 268 THR A CA 1
ATOM 1984 C C . THR A 1 268 ? 28.408 -5.533 4.107 1.00 84.50 268 THR A C 1
ATOM 1986 O O . THR A 1 268 ? 28.933 -6.494 3.551 1.00 84.50 268 THR A O 1
ATOM 1989 N N . ASP A 1 269 ? 28.096 -5.544 5.406 1.00 89.19 269 ASP A N 1
ATOM 1990 C CA . ASP A 1 269 ? 28.404 -6.655 6.305 1.00 89.19 269 ASP A CA 1
ATOM 1991 C C . ASP A 1 269 ? 27.720 -7.968 5.844 1.00 89.19 269 ASP A C 1
ATOM 1993 O O . ASP A 1 269 ? 26.491 -7.987 5.685 1.00 89.19 269 ASP A O 1
ATOM 1997 N N . PRO A 1 270 ? 28.476 -9.067 5.634 1.00 86.44 270 PRO A N 1
ATOM 1998 C CA . PRO A 1 270 ? 27.941 -10.340 5.145 1.00 86.44 270 PRO A CA 1
ATOM 1999 C C . PRO A 1 270 ? 26.912 -11.010 6.062 1.00 86.44 270 PRO A C 1
ATOM 2001 O O . PRO A 1 270 ? 26.118 -11.815 5.579 1.00 86.44 270 PRO A O 1
ATOM 2004 N N . PHE A 1 271 ? 26.921 -10.714 7.364 1.00 87.69 271 PHE A N 1
ATOM 2005 C CA . PHE A 1 271 ? 25.981 -11.284 8.326 1.00 87.69 271 PHE A CA 1
ATOM 2006 C C . PHE A 1 271 ? 24.629 -10.567 8.280 1.00 87.69 271 PHE A C 1
ATOM 2008 O O . PHE A 1 271 ? 23.579 -11.204 8.207 1.00 87.69 271 PHE A O 1
ATOM 2015 N N . TRP A 1 272 ? 24.647 -9.232 8.284 1.00 85.56 272 TRP A N 1
ATOM 2016 C CA . TRP A 1 272 ? 23.423 -8.429 8.323 1.00 85.56 272 TRP A CA 1
ATOM 2017 C C . TRP A 1 272 ? 22.738 -8.326 6.961 1.00 85.56 272 TRP A C 1
ATOM 2019 O O . TRP A 1 272 ? 21.509 -8.359 6.882 1.00 85.56 272 TRP A O 1
ATOM 2029 N N . LYS A 1 273 ? 23.507 -8.243 5.872 1.00 85.12 273 LYS A N 1
ATOM 2030 C CA . LYS A 1 273 ? 22.970 -7.995 4.529 1.00 85.12 273 LYS A CA 1
ATOM 2031 C C . LYS A 1 273 ? 21.896 -9.001 4.080 1.00 85.12 273 LYS A C 1
ATOM 2033 O O . LYS A 1 273 ? 20.848 -8.538 3.633 1.00 85.12 273 LYS A O 1
ATOM 2038 N N . PRO A 1 274 ? 22.060 -10.331 4.232 1.00 85.12 274 PRO A N 1
ATOM 2039 C CA . PRO A 1 274 ? 21.029 -11.289 3.829 1.00 85.12 274 PRO A CA 1
ATOM 2040 C C . PRO A 1 274 ? 19.725 -11.121 4.613 1.00 85.12 274 PRO A C 1
ATOM 2042 O O . PRO A 1 274 ? 18.651 -11.281 4.047 1.00 85.12 274 PRO A O 1
ATOM 2045 N N . ILE A 1 275 ? 19.811 -10.772 5.902 1.00 85.31 275 ILE A N 1
ATOM 2046 C CA . ILE A 1 275 ? 18.647 -10.571 6.775 1.00 85.31 275 ILE A CA 1
ATOM 2047 C C . ILE A 1 275 ? 17.868 -9.332 6.331 1.00 85.31 275 ILE A C 1
ATOM 2049 O O . ILE A 1 275 ? 16.650 -9.393 6.170 1.00 85.31 275 ILE A O 1
ATOM 2053 N N . LEU A 1 276 ? 18.566 -8.219 6.089 1.00 84.62 276 LEU A N 1
ATOM 2054 C CA . LEU A 1 276 ? 17.936 -6.989 5.612 1.00 84.62 276 LEU A CA 1
ATOM 2055 C C . LEU A 1 276 ? 17.323 -7.160 4.211 1.00 84.62 276 LEU A C 1
ATOM 2057 O O . LEU A 1 276 ? 16.221 -6.674 3.965 1.00 84.62 276 LEU A O 1
ATOM 2061 N N . GLN A 1 277 ? 17.969 -7.932 3.331 1.00 84.06 277 GLN A N 1
ATOM 2062 C CA . GLN A 1 277 ? 17.460 -8.231 1.988 1.00 84.06 277 GLN A CA 1
ATOM 2063 C C . GLN A 1 277 ? 16.113 -8.969 1.980 1.00 84.06 277 GLN A C 1
ATOM 2065 O O . GLN A 1 277 ? 15.379 -8.849 1.002 1.00 84.06 277 GLN A O 1
ATOM 2070 N N . TYR A 1 278 ? 15.750 -9.699 3.043 1.00 82.06 278 TYR A N 1
ATOM 2071 C CA . TYR A 1 278 ? 14.418 -10.314 3.144 1.00 82.06 278 TYR A CA 1
ATOM 2072 C C . TYR A 1 278 ? 13.295 -9.290 3.355 1.00 82.06 278 TYR A C 1
ATOM 2074 O O . TYR A 1 278 ? 12.159 -9.548 2.965 1.00 82.06 278 TYR A O 1
ATOM 2082 N N . VAL A 1 279 ? 13.602 -8.152 3.982 1.00 85.62 279 VAL A N 1
ATOM 2083 C CA . VAL A 1 279 ? 12.640 -7.095 4.349 1.00 85.62 279 VAL A CA 1
ATOM 2084 C C . VAL A 1 279 ? 12.616 -5.970 3.306 1.00 85.62 279 VAL A C 1
ATOM 2086 O O . VAL A 1 279 ? 11.711 -5.137 3.308 1.00 85.62 279 VAL A O 1
ATOM 2089 N N . ASP A 1 280 ? 13.598 -5.953 2.405 1.00 89.44 280 ASP A N 1
ATOM 2090 C CA . ASP A 1 280 ? 13.801 -4.928 1.389 1.00 89.44 280 ASP A CA 1
ATOM 2091 C C . ASP A 1 280 ? 12.667 -4.903 0.345 1.00 89.44 280 ASP A C 1
ATOM 2093 O O . ASP A 1 280 ? 12.670 -5.612 -0.667 1.00 89.44 280 ASP A O 1
ATOM 2097 N N . LEU A 1 281 ? 11.695 -4.022 0.585 1.0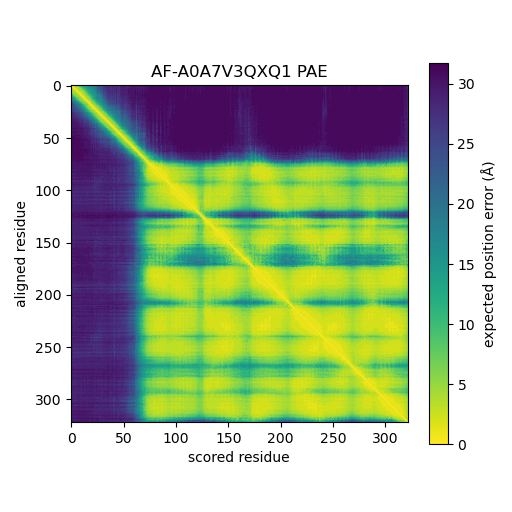0 90.19 281 LEU A N 1
ATOM 2098 C CA . LEU A 1 281 ? 10.563 -3.774 -0.304 1.00 90.19 281 LEU A CA 1
ATOM 2099 C C . LEU A 1 281 ? 11.011 -3.185 -1.645 1.00 90.19 281 LEU A C 1
ATOM 2101 O O . LEU A 1 281 ? 10.358 -3.417 -2.665 1.00 90.19 281 LEU A O 1
ATOM 2105 N N . TRP A 1 282 ? 12.128 -2.455 -1.659 1.00 90.44 282 TRP A N 1
ATOM 2106 C CA . TRP A 1 282 ? 12.678 -1.870 -2.874 1.00 90.44 282 TRP A CA 1
ATOM 2107 C C . TRP A 1 282 ? 13.165 -2.957 -3.830 1.00 90.44 282 TRP A C 1
ATOM 2109 O O . TRP A 1 282 ? 12.768 -2.978 -4.997 1.00 90.44 282 TRP A O 1
ATOM 2119 N N . SER A 1 283 ? 13.966 -3.898 -3.326 1.00 88.81 283 SER A N 1
ATOM 2120 C CA . SER A 1 283 ? 14.431 -5.063 -4.088 1.00 88.81 283 SER A CA 1
ATOM 2121 C C . SER A 1 283 ? 13.266 -5.922 -4.588 1.00 88.81 283 SER A C 1
ATOM 2123 O O . SER A 1 283 ? 13.235 -6.295 -5.764 1.00 88.81 283 SER A O 1
ATOM 2125 N N . ILE A 1 284 ? 12.257 -6.151 -3.737 1.00 90.94 284 ILE A N 1
ATOM 2126 C CA . ILE A 1 284 ? 11.033 -6.869 -4.117 1.00 90.94 284 ILE A CA 1
ATOM 2127 C C . ILE A 1 284 ? 10.370 -6.201 -5.332 1.00 90.94 284 ILE A C 1
ATOM 2129 O O . ILE A 1 284 ? 10.128 -6.860 -6.346 1.00 90.94 284 ILE A O 1
ATOM 2133 N N . MET A 1 285 ? 10.121 -4.890 -5.271 1.00 92.31 285 MET A N 1
ATOM 2134 C CA . MET A 1 285 ? 9.452 -4.165 -6.354 1.00 92.31 285 MET A CA 1
ATOM 2135 C C . MET A 1 285 ? 10.290 -4.126 -7.638 1.00 92.31 285 MET A C 1
ATOM 2137 O O . MET A 1 285 ? 9.743 -4.262 -8.730 1.00 92.31 285 MET A O 1
ATOM 2141 N N . GLN A 1 286 ? 11.616 -4.000 -7.527 1.00 90.38 286 GLN A N 1
ATOM 2142 C CA . GLN A 1 286 ? 12.509 -4.065 -8.685 1.00 90.38 286 GLN A CA 1
ATOM 2143 C C . GLN A 1 286 ? 12.508 -5.440 -9.361 1.00 90.38 286 GLN A C 1
ATOM 2145 O O . GLN A 1 286 ? 12.614 -5.507 -10.585 1.00 90.38 286 GLN A O 1
ATOM 2150 N N . GLY A 1 287 ? 12.394 -6.529 -8.593 1.00 90.44 287 GLY A N 1
ATOM 2151 C CA . GLY A 1 287 ? 12.226 -7.878 -9.139 1.00 90.44 287 GLY A CA 1
ATOM 2152 C C . GLY A 1 287 ? 10.961 -7.975 -9.991 1.00 90.44 287 GLY A C 1
ATOM 2153 O O . GLY A 1 287 ? 11.030 -8.325 -11.172 1.00 90.44 287 GLY A O 1
ATOM 2154 N N . PHE A 1 288 ? 9.831 -7.534 -9.432 1.00 92.12 288 PHE A N 1
ATOM 2155 C CA . PHE A 1 288 ? 8.550 -7.478 -10.138 1.00 92.12 288 PHE A CA 1
ATOM 2156 C C . PHE A 1 288 ? 8.602 -6.597 -11.389 1.00 92.12 288 PHE A C 1
ATOM 2158 O O . PHE A 1 288 ? 8.141 -7.007 -12.452 1.00 92.12 288 PHE A O 1
ATOM 2165 N N . ALA A 1 289 ? 9.229 -5.424 -11.304 1.00 90.00 289 ALA A N 1
ATOM 2166 C CA . ALA A 1 289 ? 9.361 -4.504 -12.430 1.00 90.00 289 ALA A CA 1
ATOM 2167 C C . ALA A 1 289 ? 10.240 -5.041 -13.573 1.00 90.00 289 ALA A C 1
ATOM 2169 O O . ALA A 1 289 ? 10.143 -4.563 -14.701 1.00 90.00 289 ALA A O 1
ATOM 2170 N N . LYS A 1 290 ? 11.084 -6.045 -13.298 1.00 89.62 290 LYS A N 1
ATOM 2171 C CA . LYS A 1 290 ? 11.865 -6.794 -14.296 1.00 89.62 290 LYS A CA 1
ATOM 2172 C C . LYS A 1 290 ? 11.136 -8.035 -14.824 1.00 89.62 290 LYS A C 1
ATOM 2174 O O . LYS A 1 290 ? 11.686 -8.744 -15.661 1.00 89.62 290 LYS A O 1
ATOM 2179 N N . GLY A 1 291 ? 9.922 -8.321 -14.350 1.00 88.69 291 GLY A N 1
ATOM 2180 C CA . GLY A 1 291 ? 9.170 -9.522 -14.724 1.00 88.69 291 GLY A CA 1
ATOM 2181 C C . GLY A 1 291 ? 9.482 -10.759 -13.880 1.00 88.69 291 GLY A C 1
ATOM 2182 O O . GLY A 1 291 ? 8.984 -11.837 -14.192 1.00 88.69 291 GLY A O 1
ATOM 2183 N N . VAL A 1 292 ? 10.290 -10.635 -12.822 1.00 89.94 292 VAL A N 1
ATOM 2184 C CA . VAL A 1 292 ? 10.671 -11.760 -11.960 1.00 89.94 292 VAL A CA 1
ATOM 2185 C C . VAL A 1 292 ? 9.722 -11.826 -10.770 1.00 89.94 292 VAL A C 1
ATOM 2187 O O . VAL A 1 292 ? 9.720 -10.947 -9.911 1.00 89.94 292 VAL A O 1
ATOM 2190 N N . VAL A 1 293 ? 8.927 -12.892 -10.713 1.00 90.25 293 VAL A N 1
ATOM 2191 C CA . VAL A 1 293 ? 8.037 -13.178 -9.584 1.00 90.25 293 VAL A CA 1
ATOM 2192 C C . VAL A 1 293 ? 8.682 -14.254 -8.721 1.00 90.25 293 VAL A C 1
ATOM 2194 O O . VAL A 1 293 ? 8.692 -15.426 -9.089 1.00 90.25 293 VAL A O 1
ATOM 2197 N N . ASP A 1 294 ? 9.226 -13.854 -7.572 1.00 89.56 294 ASP A N 1
ATOM 2198 C CA . ASP A 1 294 ? 9.735 -14.794 -6.574 1.00 89.56 294 ASP A CA 1
ATOM 2199 C C . ASP A 1 294 ? 8.638 -15.158 -5.557 1.00 89.56 294 ASP A C 1
ATOM 2201 O O . ASP A 1 294 ? 7.904 -14.310 -5.039 1.00 89.56 294 ASP A O 1
ATOM 2205 N N . SER A 1 295 ? 8.573 -16.446 -5.227 1.00 90.31 295 SER A N 1
ATOM 2206 C CA . SER A 1 295 ? 7.790 -16.996 -4.120 1.00 90.31 295 SER A CA 1
ATOM 2207 C C . SER A 1 295 ? 8.096 -16.325 -2.778 1.00 90.31 295 SER A C 1
ATOM 2209 O O . SER A 1 295 ? 7.189 -16.131 -1.971 1.00 90.31 295 SER A O 1
ATOM 2211 N N . ARG A 1 296 ? 9.348 -15.910 -2.544 1.00 89.25 296 ARG A N 1
ATOM 2212 C CA . ARG A 1 296 ? 9.762 -15.245 -1.298 1.00 89.25 296 ARG A CA 1
ATOM 2213 C C . ARG A 1 296 ? 9.023 -13.930 -1.093 1.00 89.25 296 ARG A C 1
ATOM 2215 O O . ARG A 1 296 ? 8.496 -13.681 -0.012 1.00 89.25 296 ARG A O 1
ATOM 2222 N N . SER A 1 297 ? 8.935 -13.126 -2.149 1.00 90.19 297 SER A N 1
ATOM 2223 C CA . SER A 1 297 ? 8.235 -11.843 -2.142 1.00 90.19 297 SER A CA 1
ATOM 2224 C C . SER A 1 297 ? 6.739 -12.017 -1.888 1.00 90.19 297 SER A C 1
ATOM 2226 O O . SER A 1 297 ? 6.158 -11.289 -1.085 1.00 90.19 297 SER A O 1
ATOM 2228 N N . LEU A 1 298 ? 6.127 -13.026 -2.518 1.00 92.00 298 LEU A N 1
ATOM 2229 C CA . LEU A 1 298 ? 4.725 -13.385 -2.301 1.00 92.00 298 LEU A CA 1
ATOM 2230 C C . LEU A 1 298 ? 4.467 -13.763 -0.840 1.00 92.00 298 LEU A C 1
ATOM 2232 O O . LEU A 1 298 ? 3.580 -13.197 -0.202 1.00 92.00 298 LEU A O 1
ATOM 2236 N N . VAL A 1 299 ? 5.262 -14.688 -0.297 1.00 93.69 299 VAL A N 1
ATOM 2237 C CA . VAL A 1 299 ? 5.120 -15.153 1.088 1.00 93.69 299 VAL A CA 1
ATOM 2238 C C . VAL A 1 299 ? 5.338 -14.006 2.069 1.00 93.69 299 VAL A C 1
ATOM 2240 O O . VAL A 1 299 ? 4.553 -13.865 3.004 1.00 93.69 299 VAL A O 1
ATOM 2243 N N . TYR A 1 300 ? 6.339 -13.151 1.854 1.00 92.62 300 TYR A N 1
ATOM 2244 C CA . TYR A 1 300 ? 6.604 -12.003 2.719 1.00 92.62 300 TYR A CA 1
ATOM 2245 C C . TYR A 1 300 ? 5.429 -11.012 2.746 1.00 92.62 300 TYR A C 1
ATOM 2247 O O . TYR A 1 300 ? 4.902 -10.711 3.817 1.00 92.62 300 TYR A O 1
ATOM 2255 N N . CYS A 1 301 ? 4.944 -10.564 1.583 1.00 93.19 301 CYS A N 1
ATOM 2256 C CA . CYS A 1 301 ? 3.829 -9.616 1.521 1.00 93.19 301 CYS A CA 1
ATOM 2257 C C . CYS A 1 301 ? 2.523 -10.211 2.070 1.00 93.19 301 CYS A C 1
ATOM 2259 O O . CYS A 1 301 ? 1.798 -9.535 2.803 1.00 93.19 301 CYS A O 1
ATOM 2261 N N . LEU A 1 302 ? 2.217 -11.475 1.757 1.00 95.75 302 LEU A N 1
ATOM 2262 C CA . LEU A 1 302 ? 0.989 -12.132 2.217 1.00 95.75 302 LEU A CA 1
ATOM 2263 C C . LEU A 1 302 ? 1.023 -12.445 3.716 1.00 95.75 302 LEU A C 1
ATOM 2265 O O . LEU A 1 302 ? 0.039 -12.191 4.410 1.00 95.75 302 LEU A O 1
ATOM 2269 N N . SER A 1 303 ? 2.147 -12.943 4.238 1.00 96.19 303 SER A N 1
ATOM 2270 C CA . SER A 1 303 ? 2.305 -13.194 5.678 1.00 96.19 303 SER A CA 1
ATOM 2271 C C . SER A 1 303 ? 2.279 -11.895 6.481 1.00 96.19 303 SER A C 1
ATOM 2273 O O . SER A 1 303 ? 1.595 -11.829 7.501 1.00 96.19 303 SER A O 1
ATOM 2275 N N . GLY A 1 304 ? 2.925 -10.832 5.988 1.00 95.19 304 GLY A N 1
ATOM 2276 C CA . GLY A 1 304 ? 2.840 -9.498 6.576 1.00 95.19 304 GLY A CA 1
ATOM 2277 C C . GLY A 1 304 ? 1.407 -8.962 6.583 1.00 95.19 304 GLY A C 1
ATOM 2278 O O . GLY A 1 304 ? 0.930 -8.478 7.608 1.00 95.19 304 GLY A O 1
ATOM 2279 N N . THR A 1 305 ? 0.680 -9.112 5.474 1.00 96.88 305 THR A N 1
ATOM 2280 C CA . THR A 1 305 ? -0.742 -8.736 5.383 1.00 96.88 305 THR A CA 1
ATOM 2281 C C . THR A 1 305 ? -1.574 -9.488 6.424 1.00 96.88 305 THR A C 1
ATOM 2283 O O . THR A 1 305 ? -2.299 -8.867 7.202 1.00 96.88 305 THR A O 1
ATOM 2286 N N . ALA A 1 306 ? -1.433 -10.815 6.492 1.00 96.62 306 ALA A N 1
ATOM 2287 C CA . ALA A 1 306 ? -2.153 -11.652 7.448 1.00 96.62 306 ALA A CA 1
ATOM 2288 C C . ALA A 1 306 ? -1.827 -11.282 8.904 1.00 96.62 306 ALA A C 1
ATOM 2290 O O . ALA A 1 306 ? -2.736 -11.188 9.729 1.00 96.62 306 ALA A O 1
ATOM 2291 N N . LEU A 1 307 ? -0.555 -11.009 9.211 1.00 97.00 307 LEU A N 1
ATOM 2292 C CA . LEU A 1 307 ? -0.106 -10.578 10.533 1.00 97.00 307 LEU A CA 1
ATOM 2293 C C . LEU A 1 307 ? -0.793 -9.276 10.960 1.00 97.00 307 LEU A C 1
ATOM 2295 O O . LEU A 1 307 ? -1.387 -9.224 12.034 1.00 97.00 307 LEU A O 1
ATOM 2299 N N . PHE A 1 308 ? -0.759 -8.232 10.128 1.00 96.44 308 PHE A N 1
ATOM 2300 C CA . PHE A 1 308 ? -1.369 -6.948 10.489 1.00 96.44 308 PHE A CA 1
ATOM 2301 C C . PHE A 1 308 ? -2.898 -7.006 10.545 1.00 96.44 308 PHE A C 1
ATOM 2303 O O . PHE A 1 308 ? -3.496 -6.342 11.393 1.00 96.44 308 PHE A O 1
ATOM 2310 N N . LEU A 1 309 ? -3.542 -7.839 9.724 1.00 95.75 309 LEU A N 1
ATOM 2311 C CA . LEU A 1 309 ? -4.976 -8.104 9.856 1.00 95.75 309 LEU A CA 1
ATOM 2312 C C . LEU A 1 309 ? -5.308 -8.824 11.169 1.00 95.75 309 LEU A C 1
ATOM 2314 O O . LEU A 1 309 ? -6.255 -8.432 11.850 1.00 95.75 309 LEU A O 1
ATOM 2318 N N . ALA A 1 310 ? -4.508 -9.816 11.569 1.00 95.81 310 ALA A N 1
ATOM 2319 C CA . ALA A 1 310 ? -4.670 -10.503 12.849 1.00 95.81 310 ALA A CA 1
ATOM 2320 C C . ALA A 1 310 ? -4.469 -9.548 14.038 1.00 95.81 310 ALA A C 1
ATOM 2322 O O . ALA A 1 310 ? -5.259 -9.562 14.983 1.00 95.81 310 ALA A O 1
ATOM 2323 N N . LEU A 1 311 ? -3.471 -8.660 13.970 1.00 95.12 311 LEU A N 1
ATOM 2324 C CA . LEU A 1 311 ? -3.265 -7.609 14.971 1.00 95.12 311 LEU A CA 1
ATOM 2325 C C . LEU A 1 311 ? -4.437 -6.615 15.008 1.00 95.12 311 LEU A C 1
ATOM 2327 O O . LEU A 1 311 ? -4.868 -6.208 16.087 1.00 95.12 311 LEU A O 1
ATOM 2331 N N . GLY A 1 312 ? -4.991 -6.245 13.849 1.00 92.44 312 GLY A N 1
ATOM 2332 C CA . GLY A 1 312 ? -6.188 -5.404 13.751 1.00 92.44 312 GLY A CA 1
ATOM 2333 C C . GLY A 1 312 ? -7.413 -6.051 14.400 1.00 92.44 312 GLY A C 1
ATOM 2334 O O . GLY A 1 312 ? -8.132 -5.400 15.160 1.00 92.44 312 GLY A O 1
ATOM 2335 N N . TYR A 1 313 ? -7.603 -7.350 14.171 1.00 93.25 313 TYR A N 1
ATOM 2336 C CA . TYR A 1 313 ? -8.639 -8.150 14.821 1.00 93.25 313 TYR A CA 1
ATOM 2337 C C . TYR A 1 313 ? -8.467 -8.196 16.347 1.00 93.25 313 TYR A C 1
ATOM 2339 O O . TYR A 1 313 ? -9.409 -7.899 17.083 1.00 93.25 313 TYR A O 1
ATOM 2347 N N . GLN A 1 314 ? -7.256 -8.468 16.845 1.00 92.38 314 GLN A N 1
ATOM 2348 C CA . GLN A 1 314 ? -6.974 -8.462 18.288 1.00 92.38 314 GLN A CA 1
ATOM 2349 C C . GLN A 1 314 ? -7.203 -7.081 18.925 1.00 92.38 314 GLN A C 1
ATOM 2351 O O . GLN A 1 314 ? -7.743 -6.981 20.034 1.00 92.38 314 GLN A O 1
ATOM 2356 N N . ALA A 1 315 ? -6.844 -6.002 18.220 1.00 89.75 315 ALA A N 1
ATOM 2357 C CA . ALA A 1 315 ? -7.071 -4.630 18.672 1.00 89.75 315 ALA A CA 1
ATOM 2358 C C . ALA A 1 315 ? -8.567 -4.290 18.812 1.00 89.75 315 ALA A C 1
ATOM 2360 O O . ALA A 1 315 ? -8.934 -3.503 19.690 1.00 89.75 315 ALA A O 1
ATOM 2361 N N . MET A 1 316 ? -9.426 -4.885 17.977 1.00 86.06 316 MET A N 1
ATOM 2362 C CA . MET A 1 316 ? -10.885 -4.794 18.100 1.00 86.06 316 MET A CA 1
ATOM 2363 C C . MET A 1 316 ? -11.406 -5.636 19.269 1.00 86.06 316 MET A C 1
ATOM 2365 O O . MET A 1 316 ? -12.095 -5.104 20.138 1.00 86.06 316 MET A O 1
ATOM 2369 N N . GLN A 1 317 ? -11.013 -6.909 19.358 1.00 86.50 317 GLN A N 1
ATOM 2370 C CA . GLN A 1 317 ? -11.508 -7.831 20.385 1.00 86.50 317 GLN A CA 1
ATOM 2371 C C . GLN A 1 317 ? -11.199 -7.352 21.811 1.00 86.50 317 GLN A C 1
ATOM 2373 O O . GLN A 1 317 ? -12.068 -7.380 22.682 1.00 86.50 317 GLN A O 1
ATOM 2378 N N . THR A 1 318 ? -9.989 -6.829 22.038 1.00 84.75 318 THR A N 1
ATOM 2379 C CA . THR A 1 318 ? -9.561 -6.300 23.348 1.00 84.75 318 THR A CA 1
ATOM 2380 C C . THR A 1 318 ? -10.481 -5.184 23.859 1.00 84.75 318 THR A C 1
ATOM 2382 O O . THR A 1 318 ? -10.573 -4.954 25.064 1.00 84.75 318 THR A O 1
ATOM 2385 N N . ARG A 1 319 ? -11.173 -4.470 22.962 1.00 72.81 319 ARG A N 1
ATOM 2386 C CA . ARG A 1 319 ? -12.098 -3.393 23.339 1.00 72.81 319 ARG A CA 1
ATOM 2387 C C . ARG A 1 319 ? -13.457 -3.892 23.774 1.00 72.81 319 ARG A C 1
ATOM 2389 O O . ARG A 1 319 ? -14.050 -3.264 24.631 1.00 72.81 319 ARG A O 1
ATOM 2396 N N . ARG A 1 320 ? -13.928 -5.009 23.226 1.00 71.12 320 ARG A N 1
ATOM 2397 C CA . ARG A 1 320 ? -15.213 -5.593 23.618 1.00 71.12 320 ARG A CA 1
ATOM 2398 C C . ARG A 1 320 ? -15.217 -6.062 25.076 1.00 71.12 320 ARG A C 1
ATOM 2400 O O . ARG A 1 320 ? -16.276 -6.244 25.659 1.00 71.12 320 ARG A O 1
ATOM 2407 N N . TRP A 1 321 ? -14.033 -6.305 25.637 1.00 63.28 321 TRP A N 1
ATOM 2408 C CA . TRP A 1 321 ? -13.853 -6.809 26.998 1.00 63.28 321 TRP A CA 1
ATOM 2409 C C . TRP A 1 321 ? -13.630 -5.697 28.036 1.00 63.28 321 TRP A C 1
ATOM 2411 O O . TRP A 1 321 ? -13.482 -6.009 29.215 1.00 63.28 321 TRP A O 1
ATOM 2421 N N . ARG A 1 322 ? -13.564 -4.426 27.617 1.00 54.03 322 ARG A N 1
ATOM 2422 C CA . ARG A 1 322 ? -13.426 -3.257 28.499 1.00 54.03 322 ARG A CA 1
ATOM 2423 C C . ARG A 1 322 ? -14.720 -2.465 28.531 1.00 54.03 322 ARG A C 1
ATOM 2425 O O . ARG A 1 322 ? -15.038 -1.967 29.628 1.00 54.03 322 ARG A O 1
#

pLDDT: mean 77.86, std 19.43, range [31.33, 97.31]

Foldseek 3Di:
DDDDDDYDDDDDDDDDDDDDDDDDDDDDDDDDDDDDDDDDDDDDDDDDDDDDDDDDDDDDAPDPPPPVVVVVVVVLVVLLQVLLVVLLVVLVVDPLLVVLLVVLVVVLVVLLVVLVVLLPDPPSLPDLSLLSSFLVDPSVLVSLLQSQLSLQLCLQQVCLVVVVVVVVLPPPHALLSSLSSSLNNSLVSQVVSCVVCVVSVVVVVVRDPDDVLLVVLSVVLSSLQSLLLNLLLNLLSLQDNHSVSSSVSSSVVSVVLQVLLVVLVVDPDPVVNVVSVLSNSSVSRSCSNVNHDDPSSNCSSVVSSVVSSVSSSVSSVVVVVD